Protein AF-A0A928B851-F1 (afdb_monomer_lite)

Radius of gyration: 27.56 Å; chains: 1; bounding box: 54×45×72 Å

Sequence (215 aa):
MGKYNEERLREIAAMIRQVSADIEDITVSGQYPVVTLLRGYELLECLGDDTLEYELDQAGEGSSAAGEFFEAVERFRECYLANGEKLYAVIDMEQVQMKAAAYMGPWGKKYKEAKEAFEKAEELHLMAKVAHKAQEEGGFFEKWKTLRQVRKMAGFPLERRHTGNFVARTFDLMEEARMKMREAELKMYGHNVAYKCTPDTYMKIFELLSEKYTG

pLDDT: mean 83.73, std 9.4, range [47.75, 96.38]

Foldseek 3Di:
DLVVLLVVLQVLLVLLQVLLVVLVVCLVVLDDQLVSLLSLLVSLVVLPDPCNVVSLVSNDPPHPSNVSNVVSLVSLLVSCVVRVVSLLVSDDLVVSLVNLVVVLVVLVVQLVVLVVQLVLLVVLLVLLVVLVCCLVPNDPVSNVVSLVVSCVSVVDRDDSVCSVVSNVVSVVSNVVSVVSNVVSVCVSVVSNSSVSNDSCSSVSSSVSSVPPPDD

Secondary structure (DSSP, 8-state):
-HHHHHHHHHHHHHHHHHHHHHHHHHHHH----HHHHHHHHHHHHHHT-THHHHHHHHH-TT-HHHHHHHHHHHHHHHHHHHHHHHHHHH--HHHHHHHHHHHHHHHHHHHHHHHHHHHHHHHHHHHHHHHHHHHHH--HHHHHHHHHHHHHHH-S---TT-HHHHHHHHHHHHHHHHHHHHHHHHHHHHT--TTT--TTHHHHHHHHHHHHS--

Structure (mmCIF, N/CA/C/O backbone):
data_AF-A0A928B851-F1
#
_entry.id   AF-A0A928B851-F1
#
loop_
_atom_site.group_PDB
_atom_site.id
_atom_site.type_symbol
_atom_site.label_atom_id
_atom_site.label_alt_id
_atom_site.label_comp_id
_atom_site.label_asym_id
_atom_site.label_entity_id
_atom_site.label_seq_id
_atom_site.pdbx_PDB_ins_code
_atom_site.Cartn_x
_atom_site.Cartn_y
_atom_site.Cartn_z
_atom_site.occupancy
_atom_site.B_iso_or_equiv
_atom_site.auth_seq_id
_atom_site.auth_comp_id
_atom_site.auth_asym_id
_atom_site.auth_atom_id
_atom_site.pdbx_PDB_model_num
ATOM 1 N N . MET A 1 1 ? -8.049 29.189 5.130 1.00 47.75 1 MET A N 1
ATOM 2 C CA . MET A 1 1 ? -7.363 28.136 5.903 1.00 47.75 1 MET A CA 1
ATOM 3 C C . MET A 1 1 ? -8.348 27.328 6.744 1.00 47.75 1 MET A C 1
ATOM 5 O O . MET A 1 1 ? -8.407 26.140 6.502 1.00 47.75 1 MET A O 1
ATOM 9 N N . GLY A 1 2 ? -9.231 27.927 7.559 1.00 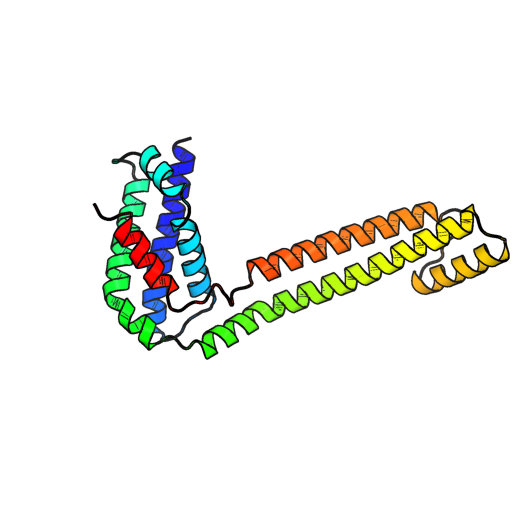56.97 2 GLY A N 1
ATOM 10 C CA . GLY A 1 2 ? -10.180 27.163 8.404 1.00 56.97 2 GLY A CA 1
ATOM 11 C C . GLY A 1 2 ? -11.074 26.102 7.725 1.00 56.97 2 GLY A C 1
ATOM 12 O O . GLY A 1 2 ? -11.284 25.046 8.300 1.00 56.97 2 GLY A O 1
ATOM 13 N N . LYS A 1 3 ? -11.546 26.303 6.481 1.00 60.66 3 LYS A N 1
ATOM 14 C CA . LYS A 1 3 ? -12.391 25.300 5.787 1.00 60.66 3 LYS A CA 1
ATOM 15 C C . LYS A 1 3 ? -11.672 23.988 5.440 1.00 60.66 3 LYS A C 1
ATOM 17 O O . LYS A 1 3 ? -12.322 22.954 5.424 1.00 60.66 3 LYS A O 1
ATOM 22 N N . TYR A 1 4 ? -10.370 24.043 5.151 1.00 60.66 4 TYR A N 1
ATOM 23 C CA . TYR A 1 4 ? -9.580 22.851 4.813 1.00 60.66 4 TYR A CA 1
ATOM 24 C C . TYR A 1 4 ? -9.383 21.965 6.050 1.00 60.66 4 TYR A C 1
ATOM 26 O O . TYR A 1 4 ? -9.535 20.751 5.979 1.00 60.66 4 TYR A O 1
ATOM 34 N N . ASN A 1 5 ? -9.157 22.596 7.203 1.00 73.75 5 ASN A N 1
ATOM 35 C CA . ASN A 1 5 ? -8.995 21.902 8.477 1.00 73.75 5 ASN A CA 1
ATOM 36 C C . ASN A 1 5 ? -10.316 21.249 8.919 1.00 73.75 5 ASN A C 1
ATOM 38 O O . ASN A 1 5 ? -10.320 20.109 9.360 1.00 73.75 5 ASN A O 1
ATOM 42 N N . GLU A 1 6 ? -11.459 21.919 8.728 1.00 82.06 6 GLU A N 1
ATOM 43 C CA . GLU A 1 6 ? -12.763 21.309 9.025 1.00 82.06 6 GLU A CA 1
ATOM 44 C C . GLU A 1 6 ? -13.111 20.117 8.122 1.00 82.06 6 GLU A C 1
ATOM 46 O O . GLU A 1 6 ? -13.803 19.200 8.556 1.00 82.06 6 GLU A O 1
ATOM 51 N N . GLU A 1 7 ? -12.696 20.136 6.855 1.00 86.69 7 GLU A N 1
ATOM 52 C CA . GLU A 1 7 ? -12.918 19.018 5.932 1.00 86.69 7 GLU A CA 1
ATOM 53 C C . GLU A 1 7 ? -12.081 17.805 6.345 1.00 86.69 7 GLU A C 1
ATOM 55 O O . GLU A 1 7 ? -12.637 16.724 6.529 1.00 86.69 7 GLU A O 1
ATOM 60 N N . ARG A 1 8 ? -10.791 18.011 6.637 1.00 86.38 8 ARG A N 1
ATOM 61 C CA . ARG A 1 8 ? -9.905 16.956 7.143 1.00 86.38 8 ARG A CA 1
ATOM 62 C C . ARG A 1 8 ? -10.390 16.365 8.472 1.00 86.38 8 ARG A C 1
ATOM 64 O O . ARG A 1 8 ? -10.398 15.148 8.632 1.00 86.38 8 ARG A O 1
ATOM 71 N N . LEU A 1 9 ? -10.882 17.190 9.401 1.00 87.69 9 LEU A N 1
ATOM 72 C CA . LEU A 1 9 ? -11.474 16.702 10.655 1.00 87.69 9 LEU A CA 1
ATOM 73 C C . LEU A 1 9 ? -12.707 15.821 10.416 1.00 87.69 9 LEU A C 1
ATOM 75 O O . LEU A 1 9 ? -12.859 14.791 11.073 1.00 87.69 9 LEU A O 1
ATOM 79 N N . ARG A 1 10 ? -13.566 16.177 9.452 1.00 91.25 10 ARG A N 1
ATOM 80 C CA . ARG A 1 10 ? -14.718 15.342 9.071 1.00 91.25 10 ARG A CA 1
ATOM 81 C C . ARG A 1 10 ? -14.289 14.035 8.410 1.00 91.25 10 ARG A C 1
ATOM 83 O O . ARG A 1 10 ? -14.904 13.003 8.672 1.00 91.25 10 ARG A O 1
ATOM 90 N N . GLU A 1 11 ? -13.245 14.055 7.585 1.00 91.56 11 GLU A N 1
ATOM 91 C CA . GLU A 1 11 ? -12.675 12.844 6.983 1.00 91.56 11 GLU A CA 1
ATOM 92 C C . GLU A 1 11 ? -12.146 11.887 8.055 1.00 91.56 11 GLU A C 1
ATOM 94 O O . GLU A 1 11 ? -12.499 10.706 8.059 1.00 91.56 11 GLU A O 1
ATOM 99 N N . ILE A 1 12 ? -11.377 12.403 9.017 1.00 91.88 12 ILE A N 1
ATOM 100 C CA . ILE A 1 12 ? -10.853 11.605 10.129 1.00 91.88 12 ILE A CA 1
ATOM 101 C C . ILE A 1 12 ? -12.001 11.094 11.005 1.00 91.88 12 ILE A C 1
ATOM 103 O O . ILE A 1 12 ? -12.031 9.912 11.342 1.00 91.88 12 ILE A O 1
ATOM 107 N N . ALA A 1 13 ? -12.999 11.925 11.315 1.00 93.31 13 ALA A N 1
ATOM 108 C CA . ALA A 1 13 ? -14.186 11.493 12.051 1.00 93.31 13 ALA A CA 1
ATOM 109 C C . ALA A 1 13 ? -14.927 10.352 11.330 1.00 93.31 13 ALA A C 1
ATOM 111 O O . ALA A 1 13 ? -15.338 9.374 11.957 1.00 93.31 13 ALA A O 1
ATOM 112 N N . ALA A 1 14 ? -15.073 10.438 10.005 1.00 95.44 14 ALA A N 1
ATOM 113 C CA . ALA A 1 14 ? -15.674 9.380 9.200 1.00 95.44 14 ALA A CA 1
ATOM 114 C C . ALA A 1 14 ? -14.838 8.090 9.227 1.00 95.44 14 ALA A C 1
ATOM 116 O O . ALA A 1 14 ? -15.404 7.003 9.363 1.00 95.44 14 ALA A O 1
ATOM 117 N N . MET A 1 15 ? -13.506 8.201 9.162 1.00 94.88 15 MET A N 1
ATOM 118 C CA . MET A 1 15 ? -12.601 7.061 9.326 1.00 94.88 15 MET A CA 1
ATOM 119 C C . MET A 1 15 ? -12.763 6.407 10.698 1.00 94.88 15 MET A C 1
ATOM 121 O O . MET A 1 15 ? -12.939 5.193 10.759 1.00 94.88 15 MET A O 1
ATOM 125 N N . ILE A 1 16 ? -12.784 7.187 11.783 1.00 95.31 16 ILE A N 1
ATOM 126 C CA . ILE A 1 16 ? -12.985 6.674 13.145 1.00 95.31 16 ILE A CA 1
ATOM 127 C C . ILE A 1 16 ? -14.295 5.883 13.227 1.00 95.31 16 ILE A C 1
ATOM 129 O O . ILE A 1 16 ? -14.282 4.730 13.656 1.00 95.31 16 ILE A O 1
ATOM 133 N N . ARG A 1 17 ? -15.411 6.446 12.737 1.00 96.38 17 ARG A N 1
ATOM 134 C CA . ARG A 1 17 ? -16.717 5.757 12.724 1.00 96.38 17 ARG A CA 1
ATOM 135 C C . ARG A 1 17 ? -16.677 4.454 11.927 1.00 96.38 17 ARG A C 1
ATOM 137 O O . ARG A 1 17 ? -17.250 3.456 12.362 1.00 96.38 17 ARG A O 1
ATOM 144 N N . GLN A 1 18 ? -16.018 4.456 10.769 1.00 96.25 18 GLN A N 1
ATOM 145 C CA . GLN A 1 18 ? -15.889 3.257 9.945 1.00 96.25 18 GLN A CA 1
ATOM 146 C C . GLN A 1 18 ? -15.064 2.179 10.653 1.00 96.25 18 GLN A C 1
ATOM 148 O O . GLN A 1 18 ? -15.441 1.013 10.622 1.00 96.25 18 GLN A O 1
ATOM 153 N N . VAL A 1 19 ? -13.973 2.556 11.320 1.00 94.75 19 VAL A N 1
ATOM 154 C CA . VAL A 1 19 ? -13.147 1.618 12.087 1.00 94.75 19 VAL A CA 1
ATOM 155 C C . VAL A 1 19 ? -13.909 1.083 13.308 1.00 94.75 19 VAL A C 1
ATOM 157 O O . VAL A 1 19 ? -13.779 -0.095 13.631 1.00 94.75 19 VAL A O 1
ATOM 160 N N . SER A 1 20 ? -14.766 1.885 13.952 1.00 95.00 20 SER A N 1
ATOM 161 C CA . SER A 1 20 ? -15.675 1.380 14.996 1.00 95.00 20 SER A CA 1
ATOM 162 C C . SER A 1 20 ? -16.626 0.309 14.455 1.00 95.00 20 SER A C 1
ATOM 164 O O . SER A 1 20 ? -16.750 -0.752 15.056 1.00 95.00 20 SER A O 1
ATOM 166 N N . ALA A 1 21 ? -17.255 0.550 13.301 1.00 95.38 21 ALA A N 1
ATOM 167 C CA . ALA A 1 21 ? -18.123 -0.444 12.667 1.00 95.38 21 ALA A CA 1
ATOM 168 C C . ALA A 1 21 ? -17.351 -1.726 12.301 1.00 95.38 21 ALA A C 1
ATOM 170 O O . ALA A 1 21 ? -17.841 -2.833 12.512 1.00 95.38 21 ALA A O 1
ATOM 171 N N . ASP A 1 22 ? -16.108 -1.587 11.833 1.00 93.88 22 ASP A N 1
ATOM 172 C CA . ASP A 1 22 ? -15.243 -2.726 11.530 1.00 93.88 22 ASP A CA 1
ATOM 173 C C . ASP A 1 22 ? -14.961 -3.583 12.781 1.00 93.88 22 ASP A C 1
ATOM 175 O O . ASP A 1 22 ? -14.936 -4.810 12.685 1.00 93.88 22 ASP A O 1
ATOM 179 N N . ILE A 1 23 ? -14.780 -2.971 13.959 1.00 92.75 23 ILE A N 1
ATOM 180 C CA . ILE A 1 23 ? -14.608 -3.696 15.231 1.00 92.75 23 ILE A CA 1
ATOM 181 C C . ILE A 1 23 ? -15.845 -4.543 15.552 1.00 92.75 23 ILE A C 1
ATOM 183 O O . ILE A 1 23 ? -15.713 -5.711 15.934 1.00 92.75 23 ILE A O 1
ATOM 187 N N . GLU A 1 24 ? -17.040 -3.977 15.395 1.00 93.19 24 GLU A N 1
ATOM 188 C CA . GLU A 1 24 ? -18.301 -4.687 15.626 1.00 93.19 24 GLU A CA 1
ATOM 189 C C . GLU A 1 24 ? -18.446 -5.863 14.649 1.00 93.19 24 GLU A C 1
ATOM 191 O O . GLU A 1 24 ? -18.682 -6.999 15.072 1.00 93.19 24 GLU A O 1
ATOM 196 N N . ASP A 1 25 ? -18.201 -5.624 13.359 1.00 92.88 25 ASP A N 1
ATOM 197 C CA . ASP A 1 25 ? -18.280 -6.638 12.305 1.00 92.88 25 ASP A CA 1
ATOM 198 C C . ASP A 1 25 ? -17.283 -7.785 12.519 1.00 92.88 25 ASP A C 1
ATOM 200 O O . ASP A 1 25 ? -17.636 -8.959 12.364 1.00 92.88 25 ASP A O 1
ATOM 204 N N . ILE A 1 26 ? -16.040 -7.480 12.905 1.00 91.00 26 ILE A N 1
ATOM 205 C CA . ILE A 1 26 ? -15.026 -8.492 13.242 1.00 91.00 26 ILE A CA 1
ATOM 206 C C . ILE A 1 26 ? -15.495 -9.320 14.437 1.00 91.00 26 ILE A C 1
ATOM 208 O O . ILE A 1 26 ? -15.409 -10.548 14.415 1.00 91.00 26 ILE A O 1
ATOM 212 N N . THR A 1 27 ? -16.031 -8.662 15.464 1.00 89.62 27 THR A N 1
ATOM 213 C CA . THR A 1 27 ? -16.477 -9.325 16.692 1.00 89.62 27 THR A CA 1
ATOM 214 C C . THR A 1 27 ? -17.656 -10.266 16.441 1.00 89.62 27 THR A C 1
ATOM 216 O O . THR A 1 27 ? -17.716 -11.347 17.024 1.00 89.62 27 THR A O 1
ATOM 219 N N . VAL A 1 28 ? -18.581 -9.886 15.556 1.00 90.69 28 VAL A N 1
ATOM 220 C CA . VAL A 1 28 ? -19.734 -10.718 15.179 1.00 90.69 28 VAL A CA 1
ATOM 221 C C . VAL A 1 28 ? -19.328 -11.847 14.232 1.00 90.69 28 VAL A C 1
ATOM 223 O O . VAL A 1 28 ? -19.766 -12.984 14.398 1.00 90.69 28 VAL A O 1
ATOM 226 N N . SER A 1 29 ? -18.509 -11.547 13.223 1.00 90.19 29 SER A N 1
ATOM 227 C CA . SER A 1 29 ? -18.126 -12.522 12.196 1.00 90.19 29 SER A CA 1
ATOM 228 C C . SER A 1 29 ? -17.045 -13.502 12.655 1.00 90.19 29 SER A C 1
ATOM 230 O O . SER A 1 29 ? -16.910 -14.575 12.063 1.00 90.19 29 SER A O 1
ATOM 232 N N . GLY A 1 30 ? -16.255 -13.134 13.668 1.00 86.56 30 GLY A N 1
ATOM 233 C CA . GLY A 1 30 ? -15.054 -13.859 14.082 1.00 86.56 30 GLY A CA 1
ATOM 234 C C . GLY A 1 30 ? -13.970 -13.888 13.001 1.00 86.56 30 GLY A C 1
ATOM 235 O O . GLY A 1 30 ? -13.093 -14.747 13.029 1.00 86.56 30 GLY A O 1
ATOM 236 N N . GLN A 1 31 ? -14.051 -13.007 12.001 1.00 85.50 31 GLN A N 1
ATOM 237 C CA . GLN A 1 31 ? -13.105 -12.949 10.895 1.00 85.50 31 GLN A CA 1
ATOM 238 C C . GLN A 1 31 ? -12.414 -11.597 10.861 1.00 85.50 31 GLN A C 1
ATOM 240 O O . GLN A 1 31 ? -13.036 -10.563 11.069 1.00 85.50 31 GLN A O 1
ATOM 245 N N . TYR A 1 32 ? -11.135 -11.618 10.492 1.00 85.44 32 TYR A N 1
ATOM 246 C CA . TYR A 1 32 ? -10.342 -10.424 10.222 1.00 85.44 32 TYR A CA 1
ATOM 247 C C . TYR A 1 32 ? -10.155 -10.236 8.712 1.00 85.44 32 TYR A C 1
ATOM 249 O O . TYR A 1 32 ? -9.298 -10.888 8.100 1.00 85.44 32 TYR A O 1
ATOM 257 N N . PRO A 1 33 ? -10.963 -9.388 8.054 1.00 85.56 33 PRO A N 1
ATOM 258 C CA . PRO A 1 33 ? -10.659 -8.945 6.705 1.00 85.56 33 PRO A CA 1
ATOM 259 C C . PRO A 1 33 ? -9.370 -8.116 6.684 1.00 85.56 33 PRO A C 1
ATOM 261 O O . PRO A 1 33 ? -9.141 -7.259 7.527 1.00 85.56 33 PRO A O 1
ATOM 264 N N . VAL A 1 34 ? -8.539 -8.302 5.659 1.00 83.75 34 VAL A N 1
ATOM 265 C CA . VAL A 1 34 ? -7.318 -7.488 5.482 1.00 83.75 34 VAL A CA 1
ATOM 266 C C . VAL A 1 34 ? -7.658 -6.005 5.303 1.00 83.75 34 VAL A C 1
ATOM 268 O O . VAL A 1 34 ? -6.918 -5.140 5.754 1.00 83.75 34 VAL A O 1
ATOM 271 N N . VAL A 1 35 ? -8.797 -5.704 4.672 1.00 85.12 35 VAL A N 1
ATOM 272 C CA . VAL A 1 35 ? -9.244 -4.327 4.416 1.00 85.12 35 VAL A CA 1
ATOM 273 C C . VAL A 1 35 ? -9.568 -3.574 5.710 1.00 85.12 35 VAL A C 1
ATOM 275 O O . VAL A 1 35 ? -9.280 -2.386 5.792 1.00 85.12 35 VAL A O 1
ATOM 278 N N . THR A 1 36 ? -10.119 -4.238 6.729 1.00 87.88 36 THR A N 1
ATOM 279 C CA . THR A 1 36 ? -10.429 -3.577 8.008 1.00 87.88 36 THR A CA 1
ATOM 280 C C . THR A 1 36 ? -9.152 -3.268 8.787 1.00 87.88 36 THR A C 1
ATOM 282 O O . THR A 1 36 ? -8.982 -2.157 9.277 1.00 87.88 36 THR A O 1
ATOM 285 N N . LEU A 1 37 ? -8.193 -4.202 8.795 1.00 85.06 37 LEU A N 1
ATOM 286 C CA . LEU A 1 37 ? -6.861 -3.994 9.374 1.00 85.06 37 LEU A CA 1
ATOM 287 C C . LEU A 1 37 ? -6.099 -2.853 8.691 1.00 85.06 37 LEU A C 1
ATOM 289 O O . LEU A 1 37 ? -5.468 -2.044 9.365 1.00 85.06 37 LEU A O 1
ATOM 293 N N . LEU A 1 38 ? -6.195 -2.756 7.362 1.00 84.94 38 LEU A N 1
ATOM 294 C CA . LEU A 1 38 ? -5.635 -1.635 6.612 1.00 84.94 38 LEU A CA 1
ATOM 295 C C . LEU A 1 38 ? -6.233 -0.297 7.039 1.00 84.94 38 LEU A C 1
ATOM 297 O O . LEU A 1 38 ? -5.475 0.622 7.321 1.00 84.94 38 LEU A O 1
ATOM 301 N N . ARG A 1 39 ? -7.566 -0.201 7.119 1.00 89.44 39 ARG A N 1
ATOM 302 C CA . ARG A 1 39 ? -8.247 1.028 7.550 1.00 89.44 39 ARG A CA 1
ATOM 303 C C . ARG A 1 39 ? -7.896 1.409 8.984 1.00 89.44 39 ARG A C 1
ATOM 305 O O . ARG A 1 39 ? -7.691 2.584 9.263 1.00 89.44 39 ARG A O 1
ATOM 312 N N . GLY A 1 40 ? -7.789 0.427 9.881 1.00 90.19 40 GLY A N 1
ATOM 313 C CA . GLY A 1 40 ? -7.302 0.653 11.242 1.00 90.19 40 GLY A CA 1
ATOM 314 C C . GLY A 1 40 ? -5.892 1.243 11.242 1.00 90.19 40 GLY A C 1
ATOM 315 O O . GLY A 1 40 ? -5.638 2.242 11.904 1.00 90.19 40 GLY A O 1
ATOM 316 N N . TYR A 1 41 ? -4.985 0.679 10.448 1.00 88.69 41 TYR A N 1
ATOM 317 C CA . TYR A 1 41 ? -3.622 1.190 10.339 1.00 88.69 41 TYR A CA 1
ATOM 318 C C . TYR A 1 41 ? -3.556 2.588 9.693 1.00 88.69 41 TYR A C 1
ATOM 320 O O . TYR A 1 41 ? -2.817 3.440 10.171 1.00 88.69 41 TYR A O 1
ATOM 328 N N . GLU A 1 42 ? -4.351 2.859 8.653 1.00 88.62 42 GLU A N 1
ATOM 329 C CA . GLU A 1 42 ? -4.470 4.196 8.047 1.00 88.62 42 GLU A CA 1
ATOM 330 C C . GLU A 1 42 ? -4.956 5.229 9.070 1.00 88.62 42 GLU A C 1
ATOM 332 O O . GLU A 1 42 ? -4.392 6.316 9.172 1.00 88.62 42 GLU A O 1
ATOM 337 N N . LEU A 1 43 ? -5.953 4.871 9.887 1.00 91.19 43 LEU A N 1
ATOM 338 C CA . LEU A 1 43 ? -6.396 5.716 10.992 1.00 91.19 43 LEU A CA 1
ATOM 339 C C . LEU A 1 43 ? -5.284 5.930 12.025 1.00 91.19 43 LEU A C 1
ATOM 341 O O . LEU A 1 43 ? -5.089 7.057 12.468 1.00 91.19 43 LEU A O 1
ATOM 345 N N . LEU A 1 44 ? -4.537 4.884 12.384 1.00 90.38 44 LEU A N 1
ATOM 346 C CA . LEU A 1 44 ? -3.411 4.992 13.311 1.00 90.38 44 LEU A CA 1
ATOM 347 C C . LEU A 1 44 ? -2.336 5.963 12.795 1.00 90.38 44 LEU A C 1
ATOM 349 O O . LEU A 1 44 ? -1.839 6.778 13.568 1.00 90.38 44 LEU A O 1
ATOM 353 N N . GLU A 1 45 ? -2.006 5.917 11.501 1.00 88.19 45 GLU A N 1
ATOM 354 C CA . GLU A 1 45 ? -1.081 6.875 10.883 1.00 88.19 45 GLU A CA 1
ATOM 355 C C . GLU A 1 45 ? -1.640 8.303 10.903 1.00 88.19 45 GLU A C 1
ATOM 357 O O . GLU A 1 45 ? -0.907 9.231 11.234 1.00 88.19 45 GLU A O 1
ATOM 362 N N . CYS A 1 46 ? -2.934 8.490 10.619 1.00 88.25 46 CYS A N 1
ATOM 363 C CA . CYS A 1 46 ? -3.569 9.807 10.693 1.00 88.25 46 CYS A CA 1
ATOM 364 C C . CYS A 1 46 ? -3.596 10.385 12.115 1.00 88.25 46 CYS A C 1
ATOM 366 O O . CYS A 1 46 ? -3.421 11.587 12.279 1.00 88.25 46 CYS A O 1
ATOM 368 N N . LEU A 1 47 ? -3.814 9.555 13.138 1.00 87.44 47 LEU A N 1
ATOM 369 C CA . LEU A 1 47 ? -3.822 9.984 14.543 1.00 87.44 47 LEU A CA 1
ATOM 370 C C . LEU A 1 47 ? -2.413 10.222 15.102 1.00 87.44 47 LEU A C 1
ATOM 372 O O . LEU A 1 47 ? -2.244 10.987 16.051 1.00 87.44 47 LEU A O 1
ATOM 376 N N . GLY A 1 48 ? -1.406 9.561 14.529 1.00 83.50 48 GLY A N 1
ATOM 377 C CA . GLY A 1 48 ? 0.005 9.794 14.832 1.00 83.50 48 GLY A CA 1
ATOM 378 C C . GLY A 1 48 ? 0.597 11.028 14.143 1.00 83.50 48 GLY A C 1
ATOM 379 O O . GLY A 1 48 ? 1.763 11.333 14.378 1.00 83.50 48 GLY A O 1
ATOM 380 N N . ASP A 1 49 ? -0.165 11.720 13.292 1.00 81.44 49 ASP A N 1
ATOM 381 C CA . ASP A 1 49 ? 0.264 12.953 12.635 1.00 81.44 49 ASP A CA 1
ATOM 382 C C . ASP A 1 49 ? 0.170 14.143 13.604 1.00 81.44 49 ASP A C 1
ATOM 384 O O . ASP A 1 49 ? -0.918 14.552 14.018 1.00 81.44 49 ASP A O 1
ATOM 388 N N . ASP A 1 50 ? 1.322 14.739 13.922 1.00 73.94 50 ASP A N 1
ATOM 389 C CA . ASP A 1 50 ? 1.450 15.895 14.820 1.00 73.94 50 ASP A CA 1
ATOM 390 C C . ASP A 1 50 ? 0.660 17.134 14.347 1.00 73.94 50 ASP A C 1
ATOM 392 O O . ASP A 1 50 ? 0.451 18.077 15.110 1.00 73.94 50 ASP A O 1
ATOM 396 N N . THR A 1 51 ? 0.202 17.166 13.091 1.00 78.75 51 THR A N 1
ATOM 397 C CA . THR A 1 51 ? -0.597 18.281 12.561 1.00 78.75 51 THR A CA 1
ATOM 398 C C . THR A 1 51 ? -2.065 18.255 12.989 1.00 78.75 51 THR A C 1
ATOM 400 O O . THR A 1 51 ? -2.721 19.294 12.914 1.00 78.75 51 THR A O 1
ATOM 403 N N . LEU A 1 52 ? -2.584 17.125 13.483 1.00 80.94 52 LEU A N 1
ATOM 404 C CA . LEU A 1 52 ? -3.997 16.994 13.858 1.00 80.94 52 LEU A CA 1
ATOM 405 C C . LEU A 1 52 ? -4.380 17.876 15.060 1.00 80.94 52 LEU A C 1
ATOM 407 O O . LEU A 1 52 ? -5.453 18.476 15.073 1.00 80.94 52 LEU A O 1
ATOM 411 N N . GLU A 1 53 ? -3.492 18.004 16.048 1.00 79.38 53 GLU A N 1
ATOM 412 C CA . GLU A 1 53 ? -3.702 18.886 17.210 1.00 79.38 53 GLU A CA 1
ATOM 413 C C . GLU A 1 53 ? -3.843 20.349 16.769 1.00 79.38 53 GLU A C 1
ATOM 415 O O . GLU A 1 53 ? -4.782 21.043 17.155 1.00 79.38 53 GLU A O 1
ATOM 420 N N . TYR A 1 54 ? -2.978 20.786 15.852 1.00 79.06 54 TYR A N 1
ATOM 421 C CA . TYR A 1 54 ? -3.052 22.125 15.271 1.00 79.06 54 TYR A CA 1
ATOM 422 C C . TYR A 1 54 ? -4.359 22.364 14.498 1.00 79.06 54 TYR A C 1
ATOM 424 O O . TYR A 1 54 ? -4.899 23.472 14.498 1.00 79.06 54 TYR A O 1
ATOM 432 N N . GLU A 1 55 ? -4.880 21.343 13.818 1.00 80.75 55 GLU A N 1
ATOM 433 C CA . GLU A 1 55 ? -6.133 21.442 13.066 1.00 80.75 55 GLU A CA 1
ATOM 434 C C . GLU A 1 55 ? -7.357 21.569 13.969 1.00 80.75 55 GLU A C 1
ATOM 436 O O . GLU A 1 55 ? -8.250 22.364 13.656 1.00 80.75 55 GLU A O 1
ATOM 441 N N . LEU A 1 56 ? -7.370 20.849 15.093 1.00 78.62 56 LEU A N 1
ATOM 442 C CA . LEU A 1 56 ? -8.392 20.974 16.132 1.00 78.62 56 LEU A CA 1
ATOM 443 C C . LEU A 1 56 ? -8.382 22.379 16.753 1.00 78.62 56 LEU A C 1
ATOM 445 O O . LEU A 1 56 ? -9.430 23.029 16.797 1.00 78.62 56 LEU A O 1
ATOM 449 N N . ASP A 1 57 ? -7.204 22.895 17.116 1.00 79.19 57 ASP A N 1
ATOM 450 C CA . ASP A 1 57 ? -7.043 24.250 17.665 1.00 79.19 57 ASP A CA 1
ATOM 451 C C . ASP A 1 57 ? -7.545 25.333 16.696 1.00 79.19 57 ASP A C 1
ATOM 453 O O . ASP A 1 57 ? -8.191 26.308 17.089 1.00 79.19 57 ASP A O 1
ATOM 457 N N . GLN A 1 58 ? -7.273 25.165 15.398 1.00 78.31 58 GLN A N 1
ATOM 458 C CA . GLN A 1 58 ? -7.693 26.104 14.353 1.00 78.31 58 GLN A CA 1
ATOM 459 C C . GLN A 1 58 ? -9.197 26.067 14.059 1.00 78.31 58 GLN A C 1
ATOM 461 O O . GLN A 1 58 ? -9.747 27.082 13.620 1.00 78.31 58 GLN A O 1
ATOM 466 N N . ALA A 1 59 ? -9.854 24.917 14.234 1.00 72.38 59 ALA A N 1
ATOM 467 C CA . ALA A 1 59 ? -11.297 24.790 14.035 1.00 72.38 59 ALA A CA 1
ATOM 468 C C . ALA A 1 59 ? -12.086 25.514 15.143 1.00 72.38 59 ALA A C 1
ATOM 470 O O . ALA A 1 59 ? -13.163 26.053 14.880 1.00 72.38 59 ALA A O 1
ATOM 471 N N . GLY A 1 60 ? -11.516 25.592 16.350 1.00 65.81 60 GLY A N 1
ATOM 472 C CA . GLY A 1 60 ? -12.095 26.252 17.517 1.00 65.81 60 GLY A CA 1
ATOM 473 C C . GLY A 1 60 ? -13.148 25.398 18.233 1.00 65.81 60 GLY A C 1
ATOM 474 O O . GLY A 1 60 ? -13.891 24.641 17.607 1.00 65.81 60 GLY A O 1
ATOM 475 N N . GLU A 1 61 ? -13.259 25.577 19.554 1.00 61.56 61 GLU A N 1
ATOM 476 C CA . GLU A 1 61 ? -14.075 24.773 20.495 1.00 61.56 61 GLU A CA 1
ATOM 477 C C . GLU A 1 61 ? -15.601 24.750 20.224 1.00 61.56 61 GLU A C 1
ATOM 479 O O . GLU A 1 61 ? -16.358 24.115 20.952 1.00 61.56 61 GLU A O 1
ATOM 484 N N . GLY A 1 62 ? -16.085 25.415 19.172 1.00 62.94 62 GLY A N 1
ATOM 485 C CA . GLY A 1 62 ? -17.497 25.439 18.771 1.00 62.94 62 GLY A CA 1
ATOM 486 C C . GLY A 1 62 ? -17.763 25.016 17.325 1.00 62.94 62 GLY A C 1
ATOM 487 O O . GLY A 1 62 ? -18.892 25.170 16.855 1.00 62.94 62 GLY A O 1
ATOM 488 N N . SER A 1 63 ? -16.755 24.533 16.586 1.00 81.12 63 SER A N 1
ATOM 489 C CA . SER A 1 63 ? -16.972 24.061 15.215 1.00 81.12 63 SER A CA 1
ATOM 490 C C . SER A 1 63 ? -17.726 22.732 15.199 1.00 81.12 63 SER A C 1
ATOM 492 O O . SER A 1 63 ? -17.408 21.795 15.933 1.00 81.12 63 SER A O 1
ATOM 494 N N . SER A 1 64 ? -18.687 22.621 14.277 1.00 84.81 64 SER A N 1
ATOM 495 C CA . SER A 1 64 ? -19.376 21.363 13.966 1.00 84.81 64 SER A CA 1
ATOM 496 C C . SER A 1 64 ? -18.392 20.238 13.636 1.00 84.81 64 SER A C 1
ATOM 498 O O . SER A 1 64 ? -18.659 19.094 13.978 1.00 84.81 64 SER A O 1
ATOM 500 N N . ALA A 1 65 ? -17.262 20.543 12.987 1.00 85.25 65 ALA A N 1
ATOM 501 C CA . ALA A 1 65 ? -16.283 19.531 12.592 1.00 85.25 65 ALA A CA 1
ATOM 502 C C . ALA A 1 65 ? -15.524 18.952 13.798 1.00 85.25 65 ALA A C 1
ATOM 504 O O . ALA A 1 65 ? -15.315 17.744 13.867 1.00 85.25 65 ALA A O 1
ATOM 505 N N . ALA A 1 66 ? -15.167 19.800 14.770 1.00 85.12 66 ALA A N 1
ATOM 506 C CA . ALA A 1 66 ? -14.562 19.355 16.023 1.00 85.12 66 ALA A CA 1
ATOM 507 C C . ALA A 1 66 ? -15.556 18.515 16.842 1.00 85.12 66 ALA A C 1
ATOM 509 O O . ALA A 1 66 ? -15.202 17.444 17.326 1.00 85.12 66 ALA A O 1
ATOM 510 N N . GLY A 1 67 ? -16.825 18.939 16.914 1.00 87.25 67 GLY A N 1
ATOM 511 C CA . GLY A 1 67 ? -17.886 18.158 17.559 1.00 87.25 67 GLY A CA 1
ATOM 512 C C . GLY A 1 67 ? -18.069 16.768 16.937 1.00 87.25 67 GLY A C 1
ATOM 513 O O . GLY A 1 67 ? -18.100 15.774 17.655 1.00 87.25 67 GLY A O 1
ATOM 514 N N . GLU A 1 68 ? -18.111 16.683 15.603 1.00 91.31 68 GLU A N 1
ATOM 515 C CA . GLU A 1 68 ? -18.196 15.410 14.873 1.00 91.31 68 GLU A CA 1
ATOM 516 C C . GLU A 1 68 ? -16.990 14.489 15.116 1.00 91.31 68 GLU A C 1
ATOM 518 O O . GLU A 1 68 ? -17.149 13.265 15.124 1.00 91.31 68 GLU A O 1
ATOM 523 N N . PHE A 1 69 ? -15.796 15.067 15.281 1.00 91.31 69 PHE A N 1
ATOM 524 C CA . PHE A 1 69 ? -14.582 14.335 15.628 1.00 91.31 69 PHE A CA 1
ATOM 525 C C . PHE A 1 69 ? -14.673 13.760 17.044 1.00 91.31 69 PHE A C 1
ATOM 527 O O . PHE A 1 69 ? -14.542 12.549 17.202 1.00 91.31 69 PHE A O 1
ATOM 534 N N . PHE A 1 70 ? -14.977 14.580 18.057 1.00 90.88 70 PHE A N 1
ATOM 535 C CA . PHE A 1 70 ? -15.091 14.110 19.443 1.00 90.88 70 PHE A CA 1
ATOM 536 C C . PHE A 1 70 ? -16.218 13.085 19.630 1.00 90.88 70 PHE A C 1
ATOM 538 O O . PHE A 1 70 ? -16.036 12.101 20.343 1.00 90.88 70 PHE A O 1
ATOM 545 N N . GLU A 1 71 ? -17.350 13.243 18.936 1.00 92.56 71 GLU A N 1
ATOM 546 C CA . GLU A 1 71 ? -18.418 12.234 18.926 1.00 92.56 71 GLU A CA 1
ATOM 547 C C . GLU A 1 71 ? -17.924 10.895 18.353 1.00 92.56 71 GLU A C 1
ATOM 549 O O . GLU A 1 71 ? -18.198 9.830 18.910 1.00 92.56 71 GLU A O 1
ATOM 554 N N . ALA A 1 72 ? -17.166 10.932 17.251 1.00 93.62 72 ALA A N 1
ATOM 555 C CA . ALA A 1 72 ? -16.584 9.728 16.669 1.00 93.62 72 ALA A CA 1
ATOM 556 C C . ALA A 1 72 ? -15.561 9.074 17.612 1.00 93.62 72 ALA A C 1
ATOM 558 O O . ALA A 1 72 ? -15.551 7.848 17.735 1.00 93.62 72 ALA A O 1
ATOM 559 N N . VAL A 1 73 ? -14.739 9.877 18.296 1.00 92.94 73 VAL A N 1
ATOM 560 C CA . VAL A 1 73 ? -13.763 9.413 19.293 1.00 92.94 73 VAL A CA 1
ATOM 561 C C . VAL A 1 73 ? -14.458 8.688 20.442 1.00 92.94 73 VAL A C 1
ATOM 563 O O . VAL A 1 73 ? -14.110 7.543 20.728 1.00 92.94 73 VAL A O 1
ATOM 566 N N . GLU A 1 74 ? -15.470 9.296 21.059 1.00 92.88 74 GLU A N 1
ATOM 567 C CA . GLU A 1 74 ? -16.197 8.665 22.166 1.00 92.88 74 GLU A CA 1
ATOM 568 C C . GLU A 1 74 ? -16.892 7.375 21.719 1.00 92.88 74 GLU A C 1
ATOM 570 O O . GLU A 1 74 ? -16.740 6.334 22.363 1.00 92.88 74 GLU A O 1
ATOM 575 N N . ARG A 1 75 ? -17.532 7.377 20.541 1.00 93.94 75 ARG A N 1
ATOM 576 C CA . ARG A 1 75 ? -18.123 6.162 19.965 1.00 93.94 75 ARG A CA 1
ATOM 577 C C . ARG A 1 75 ? -17.093 5.050 19.765 1.00 93.94 75 ARG A C 1
ATOM 579 O O . ARG A 1 75 ? -17.378 3.888 20.060 1.00 93.94 75 ARG A O 1
ATOM 586 N N . PHE A 1 76 ? -15.907 5.373 19.250 1.00 94.69 76 PHE A N 1
ATOM 587 C CA . PHE A 1 76 ? -14.846 4.384 19.081 1.00 94.69 76 PHE A CA 1
ATOM 588 C C . PHE A 1 76 ? -14.424 3.789 20.422 1.00 94.69 76 PHE A C 1
ATOM 590 O O . PHE A 1 76 ? -14.224 2.579 20.517 1.00 94.69 76 PHE A O 1
ATOM 597 N N . ARG A 1 77 ? -14.325 4.612 21.466 1.00 93.31 77 ARG A N 1
ATOM 598 C CA . ARG A 1 77 ? -13.900 4.183 22.803 1.00 93.31 77 ARG A CA 1
ATOM 599 C C . ARG A 1 77 ? -14.926 3.269 23.446 1.00 93.31 77 ARG A C 1
ATOM 601 O O . ARG A 1 77 ? -14.551 2.198 23.916 1.00 93.31 77 ARG A O 1
ATOM 608 N N . GLU A 1 78 ? -16.204 3.625 23.392 1.00 94.38 78 GLU A N 1
ATOM 609 C CA . GLU A 1 78 ? -17.294 2.752 23.838 1.00 94.38 78 GLU A CA 1
ATOM 610 C C . GLU A 1 78 ? -17.278 1.412 23.090 1.00 94.38 78 GLU A C 1
ATOM 612 O O . GLU A 1 78 ? -17.321 0.342 23.704 1.00 94.38 78 GLU A O 1
ATOM 617 N N . CYS A 1 79 ? -17.135 1.460 21.763 1.00 94.25 79 CYS A N 1
ATOM 618 C CA . CYS A 1 79 ? -17.061 0.276 20.915 1.00 94.25 79 CYS A CA 1
ATOM 619 C C . CYS A 1 79 ? -15.859 -0.616 21.264 1.00 94.25 79 CYS A C 1
ATOM 621 O O . CYS A 1 79 ? -16.003 -1.837 21.383 1.00 94.25 79 CYS A O 1
ATOM 623 N N . TYR A 1 80 ? -14.674 -0.027 21.444 1.00 93.75 80 TYR A N 1
ATOM 624 C CA . TYR A 1 80 ? -13.462 -0.755 21.802 1.00 93.75 80 TYR A CA 1
ATOM 625 C C . TYR A 1 80 ? -13.549 -1.333 23.216 1.00 93.75 80 TYR A C 1
ATOM 627 O O . TYR A 1 80 ? -13.204 -2.491 23.410 1.00 93.75 80 TYR A O 1
ATOM 635 N N . LEU A 1 81 ? -14.071 -0.602 24.201 1.00 93.81 81 LEU A N 1
ATOM 636 C CA . LEU A 1 81 ? -14.255 -1.132 25.558 1.00 93.81 81 LEU A CA 1
ATOM 637 C C . LEU A 1 81 ? -15.245 -2.307 25.592 1.00 93.81 81 LEU A C 1
ATOM 639 O O . LEU A 1 81 ? -15.046 -3.258 26.345 1.00 93.81 81 LEU A O 1
ATOM 643 N N . ALA A 1 82 ? -16.283 -2.286 24.752 1.00 94.00 82 ALA A N 1
ATOM 644 C CA . ALA A 1 82 ? -17.270 -3.364 24.672 1.00 94.00 82 ALA A CA 1
ATOM 645 C C . ALA A 1 82 ? -16.768 -4.626 23.937 1.00 94.00 82 ALA A C 1
ATOM 647 O O . ALA A 1 82 ? -17.267 -5.733 24.183 1.00 94.00 82 ALA A O 1
ATOM 648 N N . ASN A 1 83 ? -15.816 -4.470 23.010 1.00 92.81 83 ASN A N 1
ATOM 649 C CA . ASN A 1 83 ? -15.428 -5.526 22.067 1.00 92.81 83 ASN A CA 1
ATOM 650 C C . ASN A 1 83 ? -13.930 -5.871 22.065 1.00 92.81 83 ASN A C 1
ATOM 652 O O . ASN A 1 83 ? -13.551 -6.899 21.511 1.00 92.81 83 ASN A O 1
ATOM 656 N N . GLY A 1 84 ? -13.078 -5.072 22.702 1.00 87.44 84 GLY A N 1
ATOM 657 C CA . GLY A 1 84 ? -11.619 -5.159 22.623 1.00 87.44 84 GLY A CA 1
ATOM 658 C C . GLY A 1 84 ? -11.076 -6.518 23.051 1.00 87.44 84 GLY A C 1
ATOM 659 O O . GLY A 1 84 ? -10.315 -7.138 22.315 1.00 87.44 84 GLY A O 1
ATOM 660 N N . GLU A 1 85 ? -11.541 -7.056 24.179 1.00 87.69 85 GLU A N 1
ATOM 661 C CA . GLU A 1 85 ? -11.149 -8.402 24.624 1.00 87.69 85 GLU A CA 1
ATOM 662 C C . GLU A 1 85 ? -11.545 -9.493 23.615 1.00 87.69 85 GLU A C 1
ATOM 664 O O . GLU A 1 85 ? -10.801 -10.451 23.395 1.00 87.69 85 GLU A O 1
ATOM 669 N N . LYS A 1 86 ? -12.699 -9.338 22.953 1.00 88.50 86 LYS A N 1
ATOM 670 C CA . LYS A 1 86 ? -13.187 -10.293 21.948 1.00 88.50 86 LYS A CA 1
ATOM 671 C C . LYS A 1 86 ? -12.371 -10.221 20.662 1.00 88.50 86 LYS A C 1
ATOM 673 O O . LYS A 1 86 ? -12.105 -11.267 20.081 1.00 88.50 86 LYS A O 1
ATOM 678 N N . LEU A 1 87 ? -11.933 -9.026 20.253 1.00 85.62 87 LEU A N 1
ATOM 679 C CA . LEU A 1 87 ? -11.010 -8.847 19.128 1.00 85.62 87 LEU A CA 1
ATOM 680 C C . LEU A 1 87 ? -9.737 -9.681 19.343 1.00 85.62 87 LEU A C 1
ATOM 682 O O . LEU A 1 87 ? -9.369 -10.507 18.509 1.00 85.62 87 LEU A O 1
ATOM 686 N N . TYR A 1 88 ? -9.105 -9.554 20.510 1.00 82.56 88 TYR A N 1
ATOM 687 C CA . TYR A 1 88 ? -7.909 -10.340 20.826 1.00 82.56 88 TYR A CA 1
ATOM 688 C C . TYR A 1 88 ? -8.159 -11.848 20.868 1.00 82.56 88 TYR A C 1
ATOM 690 O O . TYR A 1 88 ? -7.267 -12.623 20.529 1.00 82.56 88 TYR A O 1
ATOM 698 N N . ALA A 1 89 ? -9.359 -12.275 21.256 1.00 84.00 89 ALA A N 1
ATOM 699 C CA . ALA A 1 89 ? -9.712 -13.688 21.296 1.00 84.00 89 ALA A CA 1
ATOM 700 C C . ALA A 1 89 ? -9.974 -14.296 19.905 1.00 84.00 89 ALA A C 1
ATOM 702 O O . ALA A 1 89 ? -9.790 -15.500 19.733 1.00 84.00 89 ALA A O 1
ATOM 703 N N . VAL A 1 90 ? -10.412 -13.496 18.925 1.00 83.31 90 VAL A N 1
ATOM 704 C CA . VAL A 1 90 ? -10.796 -13.978 17.582 1.00 83.31 90 VAL A CA 1
ATOM 705 C C . VAL A 1 90 ? -9.717 -13.776 16.516 1.00 83.31 90 VAL A C 1
ATOM 707 O O . VAL A 1 90 ? -9.901 -14.202 15.375 1.00 83.31 90 VAL A O 1
ATOM 710 N N . ILE A 1 91 ? -8.585 -13.144 16.850 1.00 82.00 91 ILE A N 1
ATOM 711 C CA . ILE A 1 91 ? -7.525 -12.896 15.870 1.00 82.00 91 ILE A CA 1
ATOM 712 C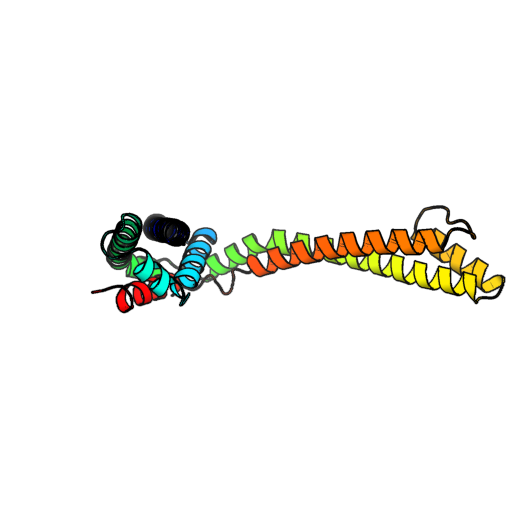 C . ILE A 1 91 ? -6.729 -14.164 15.541 1.00 82.00 91 ILE A C 1
ATOM 714 O O . ILE A 1 91 ? -5.982 -14.706 16.352 1.00 82.00 91 ILE A O 1
ATOM 718 N N . ASP A 1 92 ? -6.851 -14.603 14.291 1.00 85.62 92 ASP A N 1
ATOM 719 C CA . ASP A 1 92 ? -6.024 -15.653 13.702 1.00 85.62 92 ASP A CA 1
ATOM 720 C C . ASP A 1 92 ? -4.941 -15.013 12.824 1.00 85.62 92 ASP A C 1
ATOM 722 O O . ASP A 1 92 ? -5.171 -14.644 11.667 1.00 85.62 92 ASP A O 1
ATOM 726 N N . MET A 1 93 ? -3.744 -14.860 13.393 1.00 82.00 93 MET A N 1
ATOM 727 C CA . MET A 1 93 ? -2.618 -14.226 12.705 1.00 82.00 93 MET A CA 1
ATOM 728 C C . MET A 1 93 ? -2.127 -15.016 11.494 1.00 82.00 93 MET A C 1
ATOM 730 O O . MET A 1 93 ? -1.660 -14.407 10.530 1.00 82.00 93 MET A O 1
ATOM 734 N N . GLU A 1 94 ? -2.252 -16.341 11.504 1.00 85.44 94 GLU A N 1
ATOM 735 C CA . GLU A 1 94 ? -1.878 -17.166 10.358 1.00 85.44 94 GLU A CA 1
ATOM 736 C C . GLU A 1 94 ? -2.849 -16.909 9.202 1.00 85.44 94 GLU A C 1
ATOM 738 O O . GLU A 1 94 ? -2.431 -16.603 8.081 1.00 85.44 94 GLU A O 1
ATOM 743 N N . GLN A 1 95 ? -4.153 -16.898 9.489 1.00 84.81 95 GLN A N 1
ATOM 744 C CA . GLN A 1 95 ? -5.173 -16.566 8.500 1.00 84.81 95 GLN A CA 1
ATOM 745 C C . GLN A 1 95 ? -5.024 -15.132 7.971 1.00 84.81 95 GLN A C 1
ATOM 747 O O . GLN A 1 95 ? -5.175 -14.905 6.766 1.00 84.81 95 GLN A O 1
ATOM 752 N N . VAL A 1 96 ? -4.719 -14.162 8.836 1.00 82.50 96 VAL A N 1
ATOM 753 C CA . VAL A 1 96 ? -4.471 -12.769 8.433 1.00 82.50 96 VAL A CA 1
ATOM 754 C C . VAL A 1 96 ? -3.269 -12.685 7.494 1.00 82.50 96 VAL A C 1
ATOM 756 O O . VAL A 1 96 ? -3.380 -12.074 6.432 1.00 82.50 96 VAL A O 1
ATOM 759 N N . GLN A 1 97 ? -2.155 -13.349 7.815 1.00 82.69 97 GLN A N 1
ATOM 760 C CA . GLN A 1 97 ? -0.968 -13.390 6.954 1.00 82.69 97 GLN A CA 1
ATOM 761 C C . GLN A 1 97 ? -1.246 -14.077 5.612 1.00 82.69 97 GLN A C 1
ATOM 763 O O . GLN A 1 97 ? -0.825 -13.581 4.564 1.00 82.69 97 GLN A O 1
ATOM 768 N N . MET A 1 98 ? -2.006 -15.174 5.611 1.00 85.62 98 MET A N 1
ATOM 769 C CA . MET A 1 98 ? -2.428 -15.844 4.379 1.00 85.62 98 MET A CA 1
ATOM 770 C C . MET A 1 98 ? -3.297 -14.935 3.505 1.00 85.62 98 MET A C 1
ATOM 772 O O . MET A 1 98 ? -3.051 -14.808 2.302 1.00 85.62 98 MET A O 1
ATOM 776 N N . LYS A 1 99 ? -4.298 -14.270 4.093 1.00 84.56 99 LYS A N 1
ATOM 777 C CA . LYS A 1 99 ? -5.172 -13.333 3.374 1.00 84.56 99 LYS A CA 1
ATOM 778 C C . LYS A 1 99 ? -4.392 -12.112 2.880 1.00 84.56 99 LYS A C 1
ATOM 780 O O . LYS A 1 99 ? -4.625 -11.668 1.759 1.00 84.56 99 LYS A O 1
ATOM 785 N N . ALA A 1 100 ? -3.442 -11.605 3.664 1.00 82.06 100 ALA A N 1
ATOM 786 C CA . ALA A 1 100 ? -2.531 -10.529 3.281 1.00 82.06 100 ALA A CA 1
ATOM 787 C C . ALA A 1 100 ? -1.671 -10.920 2.070 1.00 82.06 100 ALA A C 1
ATOM 789 O O . ALA A 1 100 ? -1.578 -10.167 1.101 1.00 82.06 100 ALA A O 1
ATOM 790 N N . ALA A 1 101 ? -1.097 -12.125 2.076 1.00 82.75 101 ALA A N 1
ATOM 791 C CA . ALA A 1 101 ? -0.337 -12.650 0.946 1.00 82.75 101 ALA A CA 1
ATOM 792 C C . ALA A 1 101 ? -1.218 -12.829 -0.303 1.00 82.75 101 ALA A C 1
ATOM 794 O O . ALA A 1 101 ? -0.809 -12.461 -1.406 1.00 82.75 101 ALA A O 1
ATOM 795 N N . ALA A 1 102 ? -2.446 -13.331 -0.141 1.00 85.62 102 ALA A N 1
ATOM 796 C CA . ALA A 1 102 ? -3.410 -13.462 -1.233 1.00 85.62 102 ALA A CA 1
ATOM 797 C C . ALA A 1 102 ? -3.815 -12.097 -1.815 1.00 85.62 102 ALA A C 1
ATOM 799 O O . ALA A 1 102 ? -3.880 -11.945 -3.035 1.00 85.62 102 ALA A O 1
ATOM 800 N N . TYR A 1 103 ? -4.019 -11.092 -0.959 1.00 83.50 103 TYR A N 1
ATOM 801 C CA . TYR A 1 103 ? -4.278 -9.709 -1.360 1.00 83.50 103 TYR A CA 1
ATOM 802 C C . TYR A 1 103 ? -3.095 -9.107 -2.136 1.00 83.50 103 TYR A C 1
ATOM 804 O O . TYR A 1 103 ? -3.286 -8.396 -3.123 1.00 83.50 103 TYR A O 1
ATOM 812 N N . MET A 1 104 ? -1.866 -9.449 -1.739 1.00 81.62 104 MET A N 1
ATOM 813 C CA . MET A 1 104 ? -0.625 -8.989 -2.369 1.00 81.62 104 MET A CA 1
ATOM 814 C C . MET A 1 104 ? -0.265 -9.698 -3.675 1.00 81.62 104 MET A C 1
ATOM 816 O O . MET A 1 104 ? 0.382 -9.100 -4.540 1.00 81.62 104 MET A O 1
ATOM 820 N N . GLY A 1 105 ? -0.687 -10.950 -3.852 1.00 85.25 105 GLY A N 1
ATOM 821 C CA . GLY A 1 105 ? -0.347 -11.778 -5.012 1.00 85.25 105 GLY A CA 1
ATOM 822 C C . GLY A 1 105 ? -0.574 -11.094 -6.373 1.00 85.25 105 GLY A C 1
ATOM 823 O O . GLY A 1 105 ? 0.355 -11.054 -7.187 1.00 85.25 105 GLY A O 1
ATOM 824 N N . PRO A 1 106 ? -1.757 -10.502 -6.640 1.00 88.19 106 PRO A N 1
ATOM 825 C CA . PRO A 1 106 ? -2.029 -9.789 -7.888 1.00 88.19 106 PRO A CA 1
ATOM 826 C C . PRO A 1 106 ? -1.082 -8.609 -8.145 1.00 88.19 106 PRO A C 1
ATOM 828 O O . PRO A 1 106 ? -0.685 -8.377 -9.288 1.00 88.19 106 PRO A O 1
ATOM 831 N N . TRP A 1 107 ? -0.702 -7.872 -7.098 1.00 85.62 107 TRP A N 1
ATOM 832 C CA . TRP A 1 107 ? 0.195 -6.719 -7.203 1.00 85.62 107 TRP A CA 1
ATOM 833 C C . TRP A 1 107 ? 1.637 -7.144 -7.464 1.00 85.62 107 TRP A C 1
ATOM 835 O O . TRP A 1 107 ? 2.279 -6.592 -8.356 1.00 85.62 107 TRP A O 1
ATOM 845 N N . GLY A 1 108 ? 2.110 -8.187 -6.775 1.00 86.94 108 GLY A N 1
ATOM 846 C CA . GLY A 1 108 ? 3.423 -8.780 -7.034 1.00 86.94 108 GLY A CA 1
ATOM 847 C C . GLY A 1 108 ? 3.550 -9.304 -8.467 1.00 86.94 108 GLY A C 1
ATOM 848 O O . GLY A 1 108 ? 4.569 -9.081 -9.123 1.00 86.94 108 GLY A O 1
ATOM 849 N N . LYS A 1 109 ? 2.489 -9.925 -9.003 1.00 90.69 109 LYS A N 1
ATOM 850 C CA . LYS A 1 109 ? 2.446 -10.359 -10.407 1.00 90.69 109 LYS A CA 1
ATOM 851 C C . LYS A 1 109 ? 2.537 -9.176 -11.377 1.00 90.69 109 LYS A C 1
ATOM 853 O O . LYS A 1 109 ? 3.374 -9.207 -12.274 1.00 90.69 109 LYS A O 1
ATOM 858 N N . LYS A 1 110 ? 1.736 -8.122 -11.175 1.00 90.38 110 LYS A N 1
ATOM 859 C CA . LYS A 1 110 ? 1.769 -6.908 -12.014 1.00 90.38 110 LYS A CA 1
ATOM 860 C C . LYS A 1 110 ? 3.137 -6.227 -11.997 1.00 90.38 110 LYS A C 1
ATOM 862 O O . LYS A 1 110 ? 3.624 -5.824 -13.049 1.00 90.38 110 LYS A O 1
ATOM 867 N N . TYR A 1 111 ? 3.764 -6.117 -10.825 1.00 91.12 111 TYR A N 1
ATOM 868 C CA . TYR A 1 111 ? 5.111 -5.560 -10.708 1.0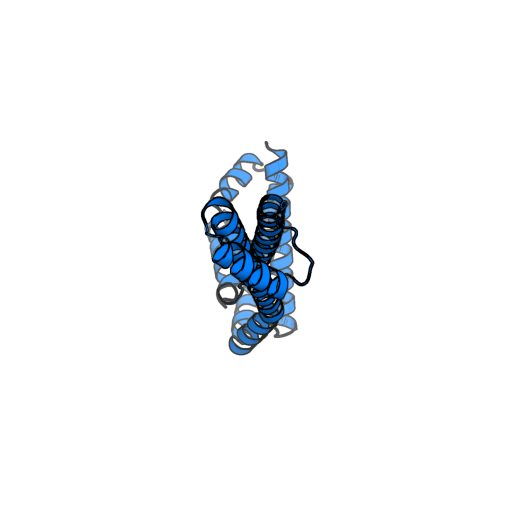0 91.12 111 TYR A CA 1
ATOM 869 C C . TYR A 1 111 ? 6.133 -6.409 -11.465 1.00 91.12 111 TYR A C 1
ATOM 871 O O . TYR A 1 111 ? 6.915 -5.867 -12.242 1.00 91.12 111 TYR A O 1
ATOM 879 N N . LYS A 1 112 ? 6.091 -7.739 -11.309 1.00 93.06 112 LYS A N 1
ATOM 880 C CA . LYS A 1 112 ? 6.990 -8.648 -12.028 1.00 93.06 112 LYS A CA 1
ATOM 881 C C . LYS A 1 112 ? 6.839 -8.521 -13.547 1.00 93.06 112 LYS A C 1
ATOM 883 O O . LYS A 1 112 ? 7.840 -8.392 -14.241 1.00 93.06 112 LYS A O 1
ATOM 888 N N . GLU A 1 113 ? 5.609 -8.500 -14.055 1.00 94.25 113 GLU A N 1
ATOM 889 C CA . GLU A 1 113 ? 5.333 -8.319 -15.487 1.00 94.25 113 GLU A CA 1
ATOM 890 C C . GLU A 1 113 ? 5.843 -6.963 -16.003 1.00 94.25 113 GLU A C 1
ATOM 892 O O . GLU A 1 113 ? 6.477 -6.897 -17.057 1.00 94.25 113 GLU A O 1
ATOM 897 N N . ALA A 1 114 ? 5.619 -5.880 -15.251 1.00 92.62 114 ALA A N 1
ATOM 898 C CA . ALA A 1 114 ? 6.106 -4.550 -15.613 1.00 92.62 114 ALA A CA 1
ATOM 899 C C . ALA A 1 114 ? 7.641 -4.461 -15.576 1.00 92.62 114 ALA A C 1
ATOM 901 O O . ALA A 1 114 ? 8.240 -3.833 -16.449 1.00 92.62 114 ALA A O 1
ATOM 902 N N . LYS A 1 115 ? 8.278 -5.129 -14.609 1.00 93.56 115 LYS A N 1
ATOM 903 C CA . LYS A 1 115 ? 9.735 -5.231 -14.499 1.00 93.56 115 LYS A CA 1
ATOM 904 C C . LYS A 1 115 ? 10.336 -5.993 -15.678 1.00 93.56 115 LYS A C 1
ATOM 906 O O . LYS A 1 115 ? 11.248 -5.482 -16.316 1.00 93.56 115 LYS A O 1
ATOM 911 N N . GLU A 1 116 ? 9.786 -7.155 -16.030 1.00 94.50 116 GLU A N 1
ATOM 912 C CA . GLU A 1 116 ? 10.233 -7.919 -17.203 1.00 94.50 116 GLU A CA 1
ATOM 913 C C . GLU A 1 116 ? 10.066 -7.119 -18.508 1.00 94.50 116 GLU A C 1
ATOM 915 O O . GLU A 1 116 ? 10.892 -7.219 -19.417 1.00 94.50 116 GLU A O 1
ATOM 920 N N . ALA A 1 117 ? 9.000 -6.320 -18.628 1.00 91.81 117 ALA A N 1
ATOM 921 C CA . ALA A 1 117 ? 8.799 -5.436 -19.775 1.00 91.81 117 ALA A CA 1
ATOM 922 C C . ALA A 1 117 ? 9.835 -4.300 -19.819 1.00 91.81 117 ALA A C 1
ATOM 924 O O . ALA A 1 117 ? 10.357 -3.995 -20.893 1.00 91.81 117 ALA A O 1
ATOM 925 N N . PHE A 1 118 ? 10.155 -3.705 -18.666 1.00 93.62 118 PHE A N 1
ATOM 926 C CA . PHE A 1 118 ? 11.194 -2.686 -18.544 1.00 93.62 118 PHE A CA 1
ATOM 927 C C . PHE A 1 118 ? 12.582 -3.239 -18.891 1.00 93.62 118 PHE A C 1
ATOM 929 O O . PHE A 1 118 ? 13.255 -2.655 -19.734 1.00 93.62 118 PHE A O 1
ATOM 936 N N . GLU A 1 119 ? 12.970 -4.392 -18.343 1.00 93.31 119 GLU A N 1
ATOM 937 C CA . GLU A 1 119 ? 14.264 -5.037 -18.621 1.00 93.31 119 GLU A CA 1
ATOM 938 C C . GLU A 1 119 ? 14.447 -5.320 -20.124 1.00 93.31 119 GLU A C 1
ATOM 940 O O . GLU A 1 119 ? 15.500 -5.040 -20.697 1.00 93.31 119 GLU A O 1
ATOM 945 N N . LYS A 1 120 ? 13.392 -5.790 -20.805 1.00 90.62 120 LYS A N 1
ATOM 946 C CA . LYS A 1 120 ? 13.416 -6.000 -22.264 1.00 90.62 120 LYS A CA 1
ATOM 947 C C . LYS A 1 120 ? 13.549 -4.692 -23.047 1.00 90.62 120 LYS A C 1
ATOM 949 O O . LYS A 1 120 ? 14.250 -4.650 -24.059 1.00 90.62 120 LYS A O 1
ATOM 954 N N . ALA A 1 121 ? 12.861 -3.634 -22.619 1.00 88.81 121 ALA A N 1
ATOM 955 C CA . ALA A 1 121 ? 12.942 -2.328 -23.268 1.00 88.81 121 ALA A CA 1
ATOM 956 C C . ALA A 1 121 ? 14.321 -1.675 -23.061 1.00 88.81 121 ALA A C 1
ATOM 958 O O . ALA A 1 121 ? 14.873 -1.089 -23.993 1.00 88.81 121 ALA A O 1
ATOM 959 N N . GLU A 1 122 ? 14.904 -1.833 -21.872 1.00 91.56 122 GLU A N 1
ATOM 960 C CA . GLU A 1 122 ? 16.255 -1.381 -21.542 1.00 91.56 122 GLU A CA 1
ATOM 961 C C . GLU A 1 122 ? 17.313 -2.113 -22.380 1.00 91.56 122 GLU A C 1
ATOM 963 O O . GLU A 1 122 ? 18.163 -1.464 -22.995 1.00 91.56 122 GLU A O 1
ATOM 968 N N . GLU A 1 123 ? 17.224 -3.443 -22.495 1.00 89.75 123 GLU A N 1
ATOM 969 C CA . GLU A 1 123 ? 18.113 -4.234 -23.355 1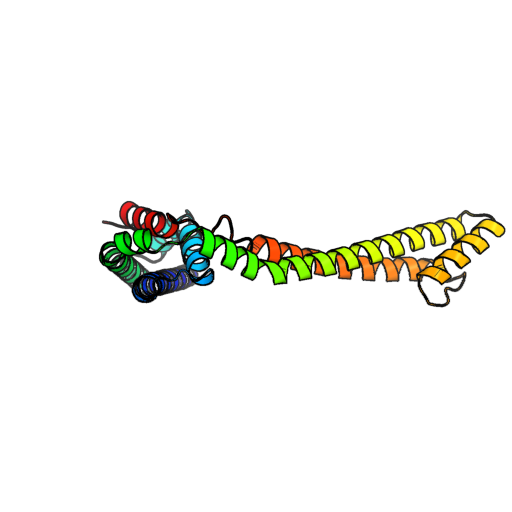.00 89.75 123 GLU A CA 1
ATOM 970 C C . GLU A 1 123 ? 18.040 -3.760 -24.816 1.00 89.75 123 GLU A C 1
ATOM 972 O O . GLU A 1 123 ? 19.069 -3.520 -25.458 1.00 89.75 123 GLU A O 1
ATOM 977 N N . LEU A 1 124 ? 16.825 -3.545 -25.333 1.00 86.62 124 LEU A N 1
ATOM 978 C CA . LEU A 1 124 ? 16.615 -3.044 -26.690 1.00 86.62 124 LEU A CA 1
ATOM 979 C C . LEU A 1 124 ? 17.233 -1.651 -26.891 1.00 86.62 124 LEU A C 1
ATOM 981 O O . LEU A 1 124 ? 17.857 -1.394 -27.925 1.00 86.62 124 LEU A O 1
ATOM 985 N N . HIS A 1 125 ? 17.096 -0.758 -25.910 1.00 89.69 125 HIS A N 1
ATOM 986 C CA . HIS A 1 125 ? 17.669 0.584 -25.964 1.00 89.69 125 HIS A CA 1
ATOM 987 C C . HIS A 1 125 ? 19.206 0.574 -25.890 1.00 89.69 125 HIS A C 1
ATOM 989 O O . HIS A 1 125 ? 19.874 1.290 -26.645 1.00 89.69 125 HIS A O 1
ATOM 995 N N . LEU A 1 126 ? 19.794 -0.278 -25.045 1.00 88.94 126 LEU A N 1
ATOM 996 C CA . LEU A 1 126 ? 21.244 -0.485 -24.987 1.00 88.94 126 LEU A CA 1
ATOM 997 C C . LEU A 1 126 ? 21.784 -0.984 -26.330 1.00 88.94 126 LEU A C 1
ATOM 999 O O . LEU A 1 126 ? 22.773 -0.455 -26.845 1.00 88.94 126 LEU A O 1
ATOM 1003 N N . MET A 1 127 ? 21.098 -1.938 -26.956 1.00 84.12 127 MET A N 1
ATOM 1004 C CA . MET A 1 127 ? 21.457 -2.413 -28.292 1.00 84.12 127 MET A CA 1
ATOM 1005 C C . MET A 1 127 ? 21.315 -1.327 -29.357 1.00 84.12 127 MET A C 1
ATOM 1007 O O . MET A 1 127 ? 22.169 -1.231 -30.242 1.00 84.12 127 MET A O 1
ATOM 1011 N N . ALA A 1 128 ? 20.287 -0.480 -29.273 1.00 84.25 128 ALA A N 1
ATOM 1012 C CA . ALA A 1 128 ? 20.130 0.662 -30.167 1.00 84.25 128 ALA A CA 1
ATOM 1013 C C . ALA A 1 128 ? 21.316 1.633 -30.056 1.00 84.25 128 ALA A C 1
ATOM 1015 O O . ALA A 1 128 ? 21.856 2.053 -31.082 1.00 84.25 128 ALA A O 1
ATOM 1016 N N . LYS A 1 129 ? 21.780 1.929 -28.832 1.00 89.06 129 LYS A N 1
ATOM 1017 C CA . LYS A 1 129 ? 22.978 2.752 -28.590 1.00 89.06 129 LYS A CA 1
ATOM 1018 C C . LYS A 1 129 ? 24.236 2.127 -29.188 1.00 89.06 129 LYS A C 1
ATOM 1020 O O . LYS A 1 129 ? 24.989 2.815 -29.873 1.00 89.06 129 LYS A O 1
ATOM 1025 N N . VAL A 1 130 ? 24.442 0.823 -28.992 1.00 85.38 130 VAL A N 1
ATOM 1026 C CA . VAL A 1 130 ? 25.577 0.090 -29.583 1.00 85.38 130 VAL A CA 1
ATOM 1027 C C . VAL A 1 130 ? 25.522 0.132 -31.113 1.00 85.38 130 VAL A C 1
ATOM 1029 O O . VAL A 1 130 ? 26.541 0.356 -31.764 1.00 85.38 130 VAL A O 1
ATOM 1032 N N . ALA A 1 131 ? 24.336 -0.029 -31.703 1.00 81.56 131 ALA A N 1
ATOM 1033 C CA . ALA A 1 131 ? 24.136 0.040 -33.148 1.00 81.56 131 ALA A CA 1
ATOM 1034 C C . ALA A 1 131 ? 24.432 1.423 -33.723 1.00 81.56 131 ALA A C 1
ATOM 1036 O O . ALA A 1 131 ? 25.066 1.532 -34.774 1.00 81.56 131 ALA A O 1
ATOM 1037 N N . HIS A 1 132 ? 23.980 2.465 -33.031 1.00 83.94 132 HIS A N 1
ATOM 1038 C CA . HIS A 1 132 ? 24.229 3.844 -33.414 1.00 83.94 132 HIS A CA 1
ATOM 1039 C C . HIS A 1 132 ? 25.722 4.177 -33.328 1.00 83.94 132 HIS A C 1
ATOM 1041 O O . HIS A 1 132 ? 26.298 4.614 -34.321 1.00 83.94 132 HIS A O 1
ATOM 1047 N N . LYS A 1 133 ? 26.384 3.821 -32.220 1.00 85.69 133 LYS A N 1
ATOM 1048 C CA . LYS A 1 133 ? 27.831 4.002 -32.055 1.00 85.69 133 LYS A CA 1
ATOM 1049 C C . LYS A 1 133 ? 28.638 3.264 -33.128 1.00 85.69 133 LYS A C 1
ATOM 1051 O O . LYS A 1 133 ? 29.492 3.854 -33.780 1.00 85.69 133 LYS A O 1
ATOM 1056 N N . ALA A 1 134 ? 28.321 1.992 -33.390 1.00 82.44 134 ALA A N 1
ATOM 1057 C CA . ALA A 1 134 ? 28.967 1.226 -34.459 1.00 82.44 134 ALA A CA 1
ATOM 1058 C C . ALA A 1 134 ? 28.741 1.857 -35.844 1.00 82.44 134 ALA A C 1
ATOM 1060 O O . ALA A 1 134 ? 29.590 1.751 -36.727 1.00 82.44 134 ALA A O 1
ATOM 1061 N N . GLN A 1 135 ? 27.602 2.518 -36.059 1.00 80.19 135 GLN A N 1
ATOM 1062 C CA . GLN A 1 135 ? 27.337 3.236 -37.298 1.00 80.19 135 GLN A CA 1
ATOM 1063 C C . GLN A 1 135 ? 28.170 4.512 -37.442 1.00 80.19 135 GLN A C 1
ATOM 1065 O O . GLN A 1 135 ? 28.610 4.795 -38.560 1.00 80.19 135 GLN A O 1
ATOM 1070 N N . GLU A 1 136 ? 28.372 5.270 -36.370 1.00 84.00 136 GLU A N 1
ATOM 1071 C CA . GLU A 1 136 ? 29.171 6.498 -36.390 1.00 84.00 136 GLU A CA 1
ATOM 1072 C C . GLU A 1 136 ? 30.666 6.187 -36.504 1.00 84.00 136 GLU A C 1
ATOM 1074 O O . GLU A 1 136 ? 31.342 6.722 -37.382 1.00 84.00 136 GLU A O 1
ATOM 1079 N N . GLU A 1 137 ? 31.153 5.241 -35.701 1.00 84.62 137 GLU A N 1
ATOM 1080 C CA . GLU A 1 137 ? 32.587 5.025 -35.473 1.00 84.62 137 GLU A CA 1
ATOM 1081 C C . GLU A 1 137 ? 33.146 3.762 -36.154 1.00 84.62 137 GLU A C 1
ATOM 1083 O O . GLU A 1 137 ? 34.342 3.674 -36.423 1.00 84.62 137 GLU A O 1
ATOM 1088 N N . GLY A 1 138 ? 32.303 2.766 -36.441 1.00 79.62 138 GLY A N 1
ATOM 1089 C CA . GLY A 1 138 ? 32.751 1.429 -36.845 1.00 79.62 138 GLY A CA 1
ATOM 1090 C C . GLY A 1 138 ? 33.196 1.301 -38.306 1.00 79.62 138 GLY A C 1
ATOM 1091 O O . GLY A 1 138 ? 32.874 2.115 -39.173 1.00 79.62 138 GLY A O 1
ATOM 1092 N N . GLY A 1 139 ? 33.896 0.210 -38.621 1.00 81.88 139 GLY A N 1
ATOM 1093 C CA . GLY A 1 139 ? 34.231 -0.171 -40.002 1.00 81.88 139 GLY A CA 1
ATOM 1094 C C . GLY A 1 139 ? 33.043 -0.774 -40.773 1.00 81.88 139 GLY A C 1
ATOM 1095 O O . GLY A 1 139 ? 32.014 -1.123 -40.195 1.00 81.88 139 GLY A O 1
ATOM 1096 N N . PHE A 1 140 ? 33.165 -0.968 -42.095 1.00 79.69 140 PHE A N 1
ATOM 1097 C CA . PHE A 1 140 ? 32.071 -1.505 -42.934 1.00 79.69 140 PHE A CA 1
ATOM 1098 C C . PHE A 1 140 ? 31.493 -2.843 -42.423 1.00 79.69 140 PHE A C 1
ATOM 1100 O O . PHE A 1 140 ? 30.269 -3.012 -42.379 1.00 79.69 140 PHE A O 1
ATOM 1107 N N . PHE A 1 141 ? 32.362 -3.775 -42.016 1.00 80.62 141 PHE A N 1
ATOM 1108 C CA . PHE A 1 141 ? 31.973 -5.095 -41.502 1.00 80.62 141 PHE A CA 1
ATOM 1109 C C . PHE A 1 141 ? 31.239 -5.015 -40.162 1.00 80.62 141 PHE A C 1
ATOM 1111 O O . PHE A 1 141 ? 30.228 -5.691 -39.968 1.00 80.62 141 PHE A O 1
ATOM 1118 N N . GLU A 1 142 ? 31.715 -4.162 -39.261 1.00 78.88 142 GLU A N 1
ATOM 1119 C CA . GLU A 1 142 ? 31.126 -3.952 -37.941 1.00 78.88 142 GLU A CA 1
ATOM 1120 C C . GLU A 1 142 ? 29.731 -3.331 -38.060 1.00 78.88 142 GLU A C 1
ATOM 1122 O O . GLU A 1 142 ? 28.765 -3.876 -37.526 1.00 78.88 142 GLU A O 1
ATOM 1127 N N . LYS A 1 143 ? 29.582 -2.301 -38.909 1.00 80.81 143 LYS A N 1
ATOM 1128 C CA . LYS A 1 143 ? 28.273 -1.716 -39.249 1.00 80.81 143 LYS A CA 1
ATOM 1129 C C . LYS A 1 143 ? 27.292 -2.773 -39.745 1.00 80.81 143 LYS A C 1
ATOM 1131 O O . LYS A 1 143 ? 26.132 -2.786 -39.343 1.00 80.81 143 LYS A O 1
ATOM 1136 N N . TRP A 1 144 ? 27.727 -3.650 -40.651 1.00 80.44 144 TRP A N 1
ATOM 1137 C CA . TRP A 1 144 ? 26.862 -4.685 -41.222 1.00 80.44 144 TRP A CA 1
ATOM 1138 C C . TRP A 1 144 ? 26.450 -5.750 -40.195 1.00 80.44 144 TRP A C 1
ATOM 1140 O O . TRP A 1 144 ? 25.269 -6.100 -40.123 1.00 80.44 144 TRP A O 1
ATOM 1150 N N . LYS A 1 145 ? 27.391 -6.228 -39.371 1.00 82.94 145 LYS A N 1
ATOM 1151 C CA . LYS A 1 145 ? 27.134 -7.234 -38.330 1.00 82.94 145 LYS A CA 1
ATOM 1152 C C . LYS A 1 145 ? 26.164 -6.711 -37.265 1.00 82.94 145 LYS A C 1
ATOM 1154 O O . LYS A 1 145 ? 25.174 -7.384 -36.975 1.00 82.94 145 LYS A O 1
ATOM 1159 N N . THR A 1 146 ? 26.401 -5.507 -36.746 1.00 78.88 146 THR A N 1
ATOM 1160 C CA . THR A 1 146 ? 25.587 -4.915 -35.674 1.00 78.88 146 THR A CA 1
ATOM 1161 C C . THR A 1 146 ? 24.168 -4.607 -36.151 1.00 78.88 146 THR A C 1
ATOM 1163 O O . THR A 1 146 ? 23.202 -4.987 -35.493 1.00 78.88 146 THR A O 1
ATOM 1166 N N . LEU A 1 147 ? 24.003 -4.043 -37.356 1.00 76.62 147 LEU A N 1
ATOM 1167 C CA . LEU A 1 147 ? 22.674 -3.824 -37.947 1.00 76.62 147 LEU A CA 1
ATOM 1168 C C . LEU A 1 147 ? 21.897 -5.128 -38.156 1.00 76.62 147 LEU A C 1
ATOM 1170 O O . LEU A 1 147 ? 20.680 -5.154 -37.981 1.00 76.62 147 LEU A O 1
ATOM 1174 N N . ARG A 1 148 ? 22.578 -6.219 -38.525 1.00 80.88 148 ARG A N 1
ATOM 1175 C CA . ARG A 1 148 ? 21.939 -7.530 -38.686 1.00 80.88 148 ARG A CA 1
ATOM 1176 C C . ARG A 1 148 ? 21.456 -8.098 -37.348 1.00 80.88 148 ARG A C 1
ATOM 1178 O O . ARG A 1 148 ? 20.349 -8.630 -37.303 1.00 80.88 148 ARG A O 1
ATOM 1185 N N . GLN A 1 149 ? 22.248 -7.977 -36.281 1.00 79.06 149 GLN A N 1
ATOM 1186 C CA . GLN A 1 149 ? 21.849 -8.408 -34.933 1.00 79.06 149 GLN A CA 1
ATOM 1187 C C . GLN A 1 149 ? 20.657 -7.604 -34.410 1.00 79.06 149 GLN A C 1
ATOM 1189 O O . GLN A 1 149 ? 19.671 -8.192 -33.974 1.00 79.06 149 GLN A O 1
ATOM 1194 N N . VAL A 1 150 ? 20.699 -6.279 -34.544 1.00 73.25 150 VAL A N 1
ATOM 1195 C CA . VAL A 1 150 ? 19.643 -5.394 -34.033 1.00 73.25 150 VAL A CA 1
ATOM 1196 C C . VAL A 1 150 ? 18.325 -5.616 -34.778 1.00 73.25 150 VAL A C 1
ATOM 1198 O O . VAL A 1 150 ? 17.282 -5.733 -34.145 1.00 73.25 150 VAL A O 1
ATOM 1201 N N . ARG A 1 151 ? 18.354 -5.785 -36.110 1.00 75.94 151 ARG A N 1
ATOM 1202 C CA . ARG A 1 151 ? 17.157 -6.146 -36.898 1.00 75.94 151 ARG A CA 1
ATOM 1203 C C . ARG A 1 151 ? 16.530 -7.466 -36.448 1.00 75.94 151 ARG A C 1
ATOM 1205 O O . ARG A 1 151 ? 15.309 -7.577 -36.421 1.00 75.94 151 ARG A O 1
ATOM 1212 N N . LYS A 1 152 ? 17.356 -8.461 -36.103 1.00 79.12 152 LYS A N 1
ATOM 1213 C CA . LYS A 1 152 ? 16.880 -9.775 -35.647 1.00 79.12 152 LYS A CA 1
ATOM 1214 C C . LYS A 1 152 ? 16.114 -9.674 -34.323 1.00 79.12 152 LYS A C 1
ATOM 1216 O O . LYS A 1 152 ? 15.164 -10.423 -34.139 1.00 79.12 152 LYS A O 1
ATOM 1221 N N . MET A 1 153 ? 16.518 -8.772 -33.428 1.00 71.06 153 MET A N 1
ATOM 1222 C CA . MET A 1 153 ? 15.895 -8.607 -32.108 1.00 71.06 153 MET A CA 1
ATOM 1223 C C . MET A 1 153 ? 14.729 -7.621 -32.111 1.00 71.06 153 MET A C 1
ATOM 1225 O O . MET A 1 153 ? 13.716 -7.877 -31.474 1.00 71.06 153 MET A O 1
ATOM 1229 N N . ALA A 1 154 ? 14.837 -6.527 -32.866 1.00 66.88 154 ALA A N 1
ATOM 1230 C CA . ALA A 1 154 ? 13.782 -5.523 -32.958 1.00 66.88 154 ALA A CA 1
ATOM 1231 C C . ALA A 1 154 ? 12.549 -6.016 -33.742 1.00 66.88 154 ALA A C 1
ATOM 1233 O O . ALA A 1 154 ? 11.460 -5.482 -33.567 1.00 66.88 154 ALA A O 1
ATOM 1234 N N . GLY A 1 155 ? 12.704 -7.013 -34.623 1.00 66.94 155 GLY A N 1
ATOM 1235 C CA . GLY A 1 155 ? 11.591 -7.594 -35.384 1.00 66.94 155 GLY A CA 1
ATOM 1236 C C . GLY A 1 155 ? 11.058 -6.720 -36.530 1.00 66.94 155 GLY A C 1
ATOM 1237 O O . GLY A 1 155 ? 10.049 -7.069 -37.134 1.00 66.94 155 GLY A O 1
ATOM 1238 N N . PHE A 1 156 ? 11.727 -5.611 -36.870 1.00 63.28 156 PHE A N 1
ATOM 1239 C CA . PHE A 1 156 ? 11.352 -4.722 -37.978 1.00 63.28 156 PHE A CA 1
ATOM 1240 C C . PHE A 1 156 ? 12.570 -4.247 -38.800 1.00 63.28 156 PHE A C 1
ATOM 1242 O O . PHE A 1 156 ? 13.708 -4.268 -38.313 1.00 63.28 156 PHE A O 1
ATOM 1249 N N . PRO A 1 157 ? 12.376 -3.826 -40.068 1.00 61.66 157 PRO A N 1
ATOM 1250 C CA . PRO A 1 157 ? 13.473 -3.392 -40.929 1.00 61.66 157 PRO A CA 1
ATOM 1251 C C . PRO A 1 157 ? 14.044 -2.032 -40.488 1.00 61.66 157 PRO A C 1
ATOM 1253 O O . PRO A 1 157 ? 13.419 -0.990 -40.644 1.00 61.66 157 PRO A O 1
ATOM 1256 N N . LEU A 1 158 ? 15.271 -2.044 -39.960 1.00 63.47 158 LEU A N 1
ATOM 1257 C CA . LEU A 1 158 ? 16.046 -0.843 -39.619 1.00 63.47 158 LEU A CA 1
ATOM 1258 C C . LEU A 1 158 ? 16.919 -0.387 -40.784 1.00 63.47 158 LEU A C 1
ATOM 1260 O O . LEU A 1 158 ? 17.863 -1.086 -41.152 1.00 63.47 158 LEU A O 1
ATOM 1264 N N . GLU A 1 159 ? 16.665 0.786 -41.351 1.00 64.88 159 GLU A N 1
ATOM 1265 C CA . GLU A 1 159 ? 17.529 1.363 -42.383 1.00 64.88 159 GLU A CA 1
ATOM 1266 C C . GLU A 1 159 ? 18.799 1.999 -41.803 1.00 64.88 159 GLU A C 1
ATOM 1268 O O . GLU A 1 159 ? 18.791 2.600 -40.730 1.00 64.88 159 GLU A O 1
ATOM 1273 N N . ARG A 1 160 ? 19.900 1.930 -42.567 1.00 61.31 160 ARG A N 1
ATOM 1274 C CA . ARG A 1 160 ? 21.217 2.472 -42.182 1.00 61.31 160 ARG A CA 1
ATOM 1275 C C . ARG A 1 160 ? 21.206 3.965 -41.843 1.00 61.31 160 ARG A C 1
ATOM 1277 O O . ARG A 1 160 ? 22.136 4.416 -41.208 1.00 61.31 160 ARG A O 1
ATOM 1284 N N . ARG A 1 161 ? 20.230 4.757 -42.292 1.00 64.94 161 ARG A N 1
ATOM 1285 C CA . ARG A 1 161 ? 20.216 6.222 -42.098 1.00 64.94 161 ARG A CA 1
ATOM 1286 C C . ARG A 1 161 ? 19.387 6.670 -40.891 1.00 64.94 161 ARG A C 1
ATOM 1288 O O . ARG A 1 161 ? 19.374 7.852 -40.576 1.00 64.94 161 ARG A O 1
ATOM 1295 N N . HIS A 1 162 ? 18.722 5.738 -40.207 1.00 67.88 162 HIS A N 1
ATOM 1296 C CA . HIS A 1 162 ? 17.693 6.046 -39.210 1.00 67.88 162 HIS A CA 1
ATOM 1297 C C . HIS A 1 162 ? 17.972 5.446 -37.823 1.00 67.88 162 HIS A C 1
ATOM 1299 O O . HIS A 1 162 ? 17.057 5.316 -37.012 1.00 67.88 162 HIS A O 1
ATOM 1305 N N . THR A 1 163 ? 19.225 5.103 -37.507 1.00 70.94 163 THR A N 1
ATOM 1306 C CA . THR A 1 163 ? 19.586 4.556 -36.185 1.00 70.94 163 THR A CA 1
ATOM 1307 C C . THR A 1 163 ? 19.413 5.558 -35.047 1.00 70.94 163 THR A C 1
ATOM 1309 O O . THR A 1 163 ? 18.996 5.142 -33.976 1.00 70.94 163 THR A O 1
ATOM 1312 N N . GLY A 1 164 ? 19.607 6.863 -35.275 1.00 73.44 164 GLY A N 1
ATOM 1313 C CA . GLY A 1 164 ? 19.279 7.896 -34.279 1.00 73.44 164 GLY A CA 1
ATOM 1314 C C . GLY A 1 164 ? 17.786 7.909 -33.911 1.00 73.44 164 GLY A C 1
ATOM 1315 O O . GLY A 1 164 ? 17.432 7.890 -32.736 1.00 73.44 164 GLY A O 1
ATOM 1316 N N . ASN A 1 165 ? 16.899 7.804 -34.909 1.00 79.50 165 ASN A N 1
ATOM 1317 C CA . ASN A 1 165 ? 15.449 7.693 -34.683 1.00 79.50 165 ASN A CA 1
ATOM 1318 C C . ASN A 1 165 ? 15.077 6.400 -33.943 1.00 79.50 165 ASN A C 1
ATOM 1320 O O . ASN A 1 165 ? 14.106 6.366 -33.192 1.00 79.50 165 ASN A O 1
ATOM 1324 N N . PHE A 1 166 ? 15.839 5.326 -34.151 1.00 80.50 166 PHE A N 1
ATOM 1325 C CA . PHE A 1 166 ? 15.660 4.076 -33.422 1.00 80.50 166 PHE A CA 1
ATOM 1326 C C . PHE A 1 166 ? 16.111 4.181 -31.960 1.00 80.50 166 PHE A C 1
ATOM 1328 O O . PHE A 1 166 ? 15.409 3.697 -31.076 1.00 80.50 166 PHE A O 1
ATOM 1335 N N . VAL A 1 167 ? 17.227 4.863 -31.683 1.00 84.56 167 VAL A N 1
ATOM 1336 C CA . VAL A 1 167 ? 17.663 5.169 -30.309 1.00 84.56 167 VAL A CA 1
ATOM 1337 C C . VAL A 1 167 ? 16.604 5.993 -29.578 1.00 84.56 167 VAL A C 1
ATOM 1339 O O . VAL A 1 167 ? 16.253 5.640 -28.458 1.00 84.56 167 VAL A O 1
ATOM 1342 N N . ALA A 1 168 ? 16.045 7.024 -30.221 1.00 84.31 168 ALA A N 1
ATOM 1343 C CA . ALA A 1 168 ? 14.972 7.832 -29.638 1.00 84.31 168 ALA A CA 1
ATOM 1344 C C . ALA A 1 168 ? 13.716 6.995 -29.334 1.00 84.31 168 ALA A C 1
ATOM 1346 O O . ALA A 1 168 ? 13.259 6.957 -28.201 1.00 84.31 168 ALA A O 1
ATOM 1347 N N . ARG A 1 169 ? 13.219 6.212 -30.302 1.00 84.38 169 ARG A N 1
ATOM 1348 C CA . ARG A 1 169 ? 12.026 5.368 -30.091 1.00 84.38 169 ARG A CA 1
ATOM 1349 C C . ARG A 1 169 ? 12.210 4.312 -29.003 1.00 84.38 169 ARG A C 1
ATOM 1351 O O . ARG A 1 169 ? 11.279 4.011 -28.269 1.00 84.38 169 ARG A O 1
ATOM 1358 N N . THR A 1 170 ? 13.392 3.705 -28.921 1.00 87.38 170 THR A N 1
ATOM 1359 C CA . THR A 1 170 ? 13.686 2.711 -27.874 1.00 87.38 170 THR A CA 1
ATOM 1360 C C . THR A 1 170 ? 13.854 3.357 -26.504 1.00 87.38 170 THR A C 1
ATOM 1362 O O . THR A 1 170 ? 13.511 2.728 -25.509 1.00 87.38 170 THR A O 1
ATOM 1365 N N . PHE A 1 171 ? 14.319 4.609 -26.450 1.00 87.69 171 PHE A N 1
ATOM 1366 C CA . PHE A 1 171 ? 14.331 5.403 -25.225 1.00 87.69 171 PHE A CA 1
ATOM 1367 C C . PHE A 1 171 ? 12.909 5.686 -24.730 1.00 87.69 171 PHE A C 1
ATOM 1369 O O . PHE A 1 171 ? 12.621 5.420 -23.568 1.00 87.69 171 PHE A O 1
ATOM 1376 N N . ASP A 1 172 ? 12.011 6.132 -25.614 1.00 87.19 172 ASP A N 1
ATOM 1377 C CA . ASP A 1 172 ? 10.610 6.398 -25.261 1.00 87.19 172 ASP A CA 1
ATOM 1378 C C . ASP A 1 172 ? 9.922 5.132 -24.722 1.00 87.19 172 ASP A C 1
ATOM 1380 O O . ASP A 1 172 ? 9.295 5.160 -23.666 1.00 87.19 172 ASP A O 1
ATOM 1384 N N . LEU A 1 173 ? 10.121 3.984 -25.385 1.00 87.81 173 LEU A N 1
ATOM 1385 C CA . LEU A 1 173 ? 9.607 2.687 -24.924 1.00 87.81 173 LEU A CA 1
ATOM 1386 C C . LEU A 1 173 ? 10.163 2.281 -23.551 1.00 87.81 173 LEU A C 1
ATOM 1388 O O . LEU A 1 173 ? 9.428 1.742 -22.721 1.00 87.81 173 LEU A O 1
ATOM 1392 N N . MET A 1 174 ? 11.455 2.518 -23.314 1.00 91.44 174 MET A N 1
ATOM 1393 C CA . MET A 1 174 ? 12.098 2.247 -22.030 1.00 91.44 174 MET A CA 1
ATOM 1394 C C . MET A 1 174 ? 11.513 3.134 -20.927 1.00 91.44 174 MET A C 1
ATOM 1396 O O . MET A 1 174 ? 11.184 2.623 -19.859 1.00 91.44 174 MET A O 1
ATOM 1400 N N . GLU A 1 175 ? 11.338 4.433 -21.173 1.00 92.12 175 GLU A N 1
ATOM 1401 C CA . GLU A 1 175 ? 10.761 5.358 -20.192 1.00 92.12 175 GLU A CA 1
ATOM 1402 C C . GLU A 1 175 ? 9.276 5.067 -19.921 1.00 92.12 175 GLU A C 1
ATOM 1404 O O . GLU A 1 175 ? 8.861 5.036 -18.763 1.00 92.12 175 GLU A O 1
ATOM 1409 N N . GLU A 1 176 ? 8.476 4.733 -20.937 1.00 90.50 176 GLU A N 1
ATOM 1410 C CA . GLU A 1 176 ? 7.096 4.275 -20.730 1.00 90.50 176 GLU A CA 1
ATOM 1411 C C . GLU A 1 176 ? 7.030 3.010 -19.861 1.00 90.50 176 GLU A C 1
ATOM 1413 O O . GLU A 1 176 ? 6.217 2.920 -18.933 1.00 90.50 176 GLU A O 1
ATOM 1418 N N . ALA A 1 177 ? 7.888 2.022 -20.138 1.00 91.06 177 ALA A N 1
ATOM 1419 C CA . ALA A 1 177 ? 7.963 0.797 -19.347 1.00 91.06 177 ALA A CA 1
ATOM 1420 C C . ALA A 1 177 ? 8.445 1.079 -17.915 1.00 91.06 177 ALA A C 1
ATOM 1422 O O . ALA A 1 177 ? 7.906 0.518 -16.960 1.00 91.06 177 ALA A O 1
ATOM 1423 N N . ARG A 1 178 ? 9.395 2.006 -17.749 1.00 90.19 178 ARG A N 1
ATOM 1424 C CA . ARG A 1 178 ? 9.901 2.460 -16.450 1.00 90.19 178 ARG A CA 1
ATOM 1425 C C . ARG A 1 178 ? 8.809 3.107 -15.609 1.00 90.19 178 ARG A C 1
ATOM 1427 O O . ARG A 1 178 ? 8.702 2.807 -14.422 1.00 90.19 178 ARG A O 1
ATOM 1434 N N . MET A 1 179 ? 7.990 3.969 -16.209 1.00 93.12 179 MET A N 1
ATOM 1435 C CA . MET A 1 179 ? 6.872 4.618 -15.520 1.00 93.12 179 MET A CA 1
ATOM 1436 C C . MET A 1 179 ? 5.833 3.592 -15.059 1.00 93.12 179 MET A C 1
ATOM 1438 O O . MET A 1 179 ? 5.419 3.625 -13.902 1.00 93.12 179 MET A O 1
ATOM 1442 N N . LYS A 1 180 ? 5.487 2.618 -15.912 1.00 91.25 180 LYS A N 1
ATOM 1443 C CA . LYS A 1 180 ? 4.584 1.511 -15.546 1.00 91.25 180 LYS A CA 1
ATOM 1444 C C . LYS A 1 180 ? 5.158 0.632 -14.434 1.00 91.25 180 LYS A C 1
ATOM 1446 O O . LYS A 1 180 ? 4.429 0.251 -13.521 1.00 91.25 180 LYS A O 1
ATOM 1451 N N . MET A 1 181 ? 6.458 0.330 -14.485 1.00 93.00 181 MET A N 1
ATOM 1452 C CA . MET A 1 181 ? 7.143 -0.416 -13.427 1.00 93.00 181 MET A CA 1
ATOM 1453 C C . MET A 1 181 ? 7.088 0.343 -12.099 1.00 93.00 181 MET A C 1
ATOM 1455 O O . MET A 1 181 ? 6.705 -0.247 -11.094 1.00 93.00 181 MET A O 1
ATOM 1459 N N . ARG A 1 182 ? 7.393 1.647 -12.098 1.00 87.69 182 ARG A N 1
ATOM 1460 C CA . ARG A 1 182 ? 7.318 2.498 -10.898 1.00 87.69 182 ARG A CA 1
ATOM 1461 C C . ARG A 1 182 ? 5.910 2.586 -10.324 1.00 87.69 182 ARG A C 1
ATOM 1463 O O . ARG A 1 182 ? 5.743 2.514 -9.114 1.00 87.69 182 ARG A O 1
ATOM 1470 N N . GLU A 1 183 ? 4.889 2.720 -11.163 1.00 88.19 183 GLU A N 1
ATOM 1471 C CA . GLU A 1 183 ? 3.500 2.731 -10.696 1.00 88.19 183 GLU A CA 1
ATOM 1472 C C . GLU A 1 183 ? 3.119 1.396 -10.036 1.00 88.19 183 GLU A C 1
ATOM 1474 O O . GLU A 1 183 ? 2.502 1.377 -8.970 1.00 88.19 183 GLU A O 1
ATOM 1479 N N . ALA A 1 184 ? 3.511 0.271 -10.641 1.00 87.94 184 ALA A N 1
ATOM 1480 C CA . ALA A 1 184 ? 3.277 -1.052 -10.069 1.00 87.94 184 ALA A CA 1
ATOM 1481 C C . ALA A 1 184 ? 4.063 -1.262 -8.765 1.00 87.94 184 ALA A C 1
ATOM 1483 O O . ALA A 1 184 ? 3.539 -1.865 -7.831 1.00 87.94 184 ALA A O 1
ATOM 1484 N N . GLU A 1 185 ? 5.283 -0.734 -8.688 1.00 85.69 185 GLU A N 1
ATOM 1485 C CA . GLU A 1 185 ? 6.136 -0.745 -7.501 1.00 85.69 185 GLU A CA 1
ATOM 1486 C C . GLU A 1 185 ? 5.510 0.046 -6.347 1.00 85.69 185 GLU A C 1
ATOM 1488 O O . GLU A 1 185 ? 5.360 -0.484 -5.249 1.00 85.69 185 GLU A O 1
ATOM 1493 N N . LEU A 1 186 ? 5.059 1.277 -6.609 1.00 82.50 186 LEU A N 1
ATOM 1494 C CA . LEU A 1 186 ? 4.366 2.111 -5.626 1.00 82.50 186 LEU A CA 1
ATOM 1495 C C . LEU A 1 186 ? 3.092 1.440 -5.113 1.00 82.50 186 LEU A C 1
ATOM 1497 O O . LEU A 1 186 ? 2.848 1.441 -3.911 1.00 82.50 186 LEU A O 1
ATOM 1501 N N . LYS A 1 187 ? 2.303 0.816 -5.996 1.00 82.00 187 LYS A N 1
ATOM 1502 C CA . LYS A 1 187 ? 1.116 0.054 -5.579 1.00 82.00 187 LYS A CA 1
ATOM 1503 C C . LYS A 1 187 ? 1.501 -1.171 -4.755 1.00 82.00 187 LYS A C 1
ATOM 1505 O O . LYS A 1 187 ? 0.879 -1.419 -3.732 1.00 82.00 187 LYS A O 1
ATOM 1510 N N . MET A 1 188 ? 2.534 -1.914 -5.149 1.00 81.75 188 MET A N 1
ATOM 1511 C CA . MET A 1 188 ? 3.007 -3.071 -4.386 1.00 81.75 188 MET A CA 1
ATOM 1512 C C . MET A 1 188 ? 3.475 -2.666 -2.981 1.00 81.75 188 MET A C 1
ATOM 1514 O O . MET A 1 188 ? 3.090 -3.307 -2.010 1.00 81.75 188 MET A O 1
ATOM 1518 N N . TYR A 1 189 ? 4.264 -1.599 -2.846 1.00 72.38 189 TYR A N 1
ATOM 1519 C CA . TYR A 1 189 ? 4.741 -1.143 -1.538 1.00 72.38 189 TYR A CA 1
ATOM 1520 C C . TYR A 1 189 ? 3.649 -0.467 -0.708 1.00 72.38 189 TYR A C 1
ATOM 1522 O O . TYR A 1 189 ? 3.531 -0.769 0.475 1.00 72.38 189 TYR A O 1
ATOM 1530 N N . GLY A 1 190 ? 2.810 0.379 -1.311 1.00 67.75 190 GLY A N 1
ATOM 1531 C CA . GLY A 1 190 ? 1.684 1.016 -0.620 1.00 67.75 190 GLY A CA 1
ATOM 1532 C C . GLY A 1 190 ? 0.679 -0.006 -0.083 1.00 67.75 190 GLY A C 1
ATOM 1533 O O . GLY A 1 190 ? 0.157 0.144 1.025 1.00 67.75 190 GLY A O 1
ATOM 1534 N N . HIS A 1 191 ? 0.485 -1.097 -0.827 1.00 68.38 191 HIS A N 1
ATOM 1535 C CA . HIS A 1 191 ? -0.328 -2.233 -0.410 1.00 68.38 191 HIS A CA 1
ATOM 1536 C C . HIS A 1 191 ? 0.440 -3.298 0.369 1.00 68.38 191 HIS A C 1
ATOM 1538 O O . HIS A 1 191 ? -0.182 -4.291 0.722 1.00 68.38 191 HIS A O 1
ATOM 1544 N N . ASN A 1 192 ? 1.733 -3.142 0.678 1.00 6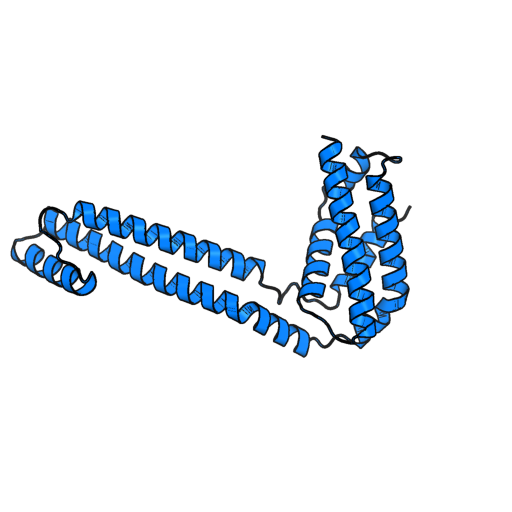8.62 192 ASN A N 1
ATOM 1545 C CA . ASN A 1 192 ? 2.428 -4.108 1.524 1.00 68.62 192 ASN A CA 1
ATOM 1546 C C . ASN A 1 192 ? 1.810 -4.072 2.928 1.00 68.62 192 ASN A C 1
ATOM 1548 O O . ASN A 1 192 ? 2.116 -3.217 3.750 1.00 68.62 192 ASN A O 1
ATOM 1552 N N . VAL A 1 193 ? 0.874 -4.985 3.165 1.00 68.69 193 VAL A N 1
ATOM 1553 C CA . VAL A 1 193 ? 0.009 -4.980 4.346 1.00 68.69 193 VAL A CA 1
ATOM 1554 C C . VAL A 1 193 ? 0.555 -5.826 5.486 1.00 68.69 193 VAL A C 1
ATOM 1556 O O . VAL A 1 193 ? 0.033 -5.754 6.592 1.00 68.69 193 VAL A O 1
ATOM 1559 N N . ALA A 1 194 ? 1.586 -6.639 5.239 1.00 66.69 194 ALA A N 1
ATOM 1560 C CA . ALA A 1 194 ? 2.046 -7.638 6.203 1.00 66.69 194 ALA A CA 1
ATOM 1561 C C . ALA A 1 194 ? 2.517 -7.003 7.520 1.00 66.69 194 ALA A C 1
ATOM 1563 O O . ALA A 1 194 ? 2.249 -7.543 8.586 1.00 66.69 194 ALA A O 1
ATOM 1564 N N . TYR A 1 195 ? 3.162 -5.835 7.445 1.00 69.12 195 TYR A N 1
ATOM 1565 C CA . TYR A 1 195 ? 3.586 -5.080 8.626 1.00 69.12 195 TYR A CA 1
ATOM 1566 C C . TYR A 1 195 ? 2.471 -4.206 9.227 1.00 69.12 195 TYR A C 1
ATOM 1568 O O . TYR A 1 195 ? 2.579 -3.804 10.378 1.00 69.12 195 TYR A O 1
ATOM 1576 N N . LYS A 1 196 ? 1.413 -3.917 8.455 1.00 73.69 196 LYS A N 1
ATOM 1577 C CA . LYS A 1 196 ? 0.259 -3.094 8.858 1.00 73.69 196 LYS A CA 1
ATOM 1578 C C . LYS A 1 196 ? -0.791 -3.896 9.633 1.00 73.69 196 LYS A C 1
ATOM 1580 O O . LYS A 1 196 ? -1.584 -3.340 10.376 1.00 73.69 196 LYS A O 1
ATOM 1585 N N . CYS A 1 197 ? -0.814 -5.211 9.439 1.00 70.06 197 CYS A N 1
ATOM 1586 C CA . CYS A 1 197 ? -1.794 -6.114 10.033 1.00 70.06 197 CYS A CA 1
ATOM 1587 C C . CYS A 1 197 ? -1.322 -6.619 11.404 1.00 70.06 197 CYS A C 1
ATOM 1589 O O . CYS A 1 197 ? -0.986 -7.796 11.536 1.00 70.06 197 CYS A O 1
ATOM 1591 N N . THR A 1 198 ? -1.259 -5.747 12.414 1.00 73.81 198 THR A N 1
ATOM 1592 C CA . THR A 1 198 ? -0.852 -6.139 13.774 1.00 73.81 198 THR A CA 1
ATOM 1593 C C . THR A 1 198 ? -2.051 -6.261 14.728 1.00 73.81 198 THR A C 1
ATOM 1595 O O . THR A 1 198 ? -2.981 -5.455 14.645 1.00 73.81 198 THR A O 1
ATOM 1598 N N . PRO A 1 199 ? -2.037 -7.222 15.679 1.00 71.31 199 PRO A N 1
ATOM 1599 C CA . PRO A 1 199 ? -3.107 -7.384 16.673 1.00 71.31 199 PRO A CA 1
ATOM 1600 C C . PRO A 1 199 ? -3.355 -6.148 17.536 1.00 71.31 199 PRO A C 1
ATOM 1602 O O . PRO A 1 199 ? -4.453 -5.941 18.038 1.00 71.31 199 PRO A O 1
ATOM 1605 N N . ASP A 1 200 ? -2.317 -5.342 17.732 1.00 86.25 200 ASP A N 1
ATOM 1606 C CA . ASP A 1 200 ? -2.315 -4.188 18.621 1.00 86.25 200 ASP A CA 1
ATOM 1607 C C . ASP A 1 200 ? -2.777 -2.889 17.949 1.00 86.25 200 ASP A C 1
ATOM 1609 O O . ASP A 1 200 ? -2.856 -1.870 18.624 1.00 86.25 200 ASP A O 1
ATOM 1613 N N . THR A 1 201 ? -3.119 -2.904 16.653 1.00 89.38 201 THR A N 1
ATOM 1614 C CA . THR A 1 201 ? -3.526 -1.689 15.923 1.00 89.38 201 THR A CA 1
ATOM 1615 C C . THR A 1 201 ? -4.702 -0.986 16.608 1.00 89.38 201 THR A C 1
ATOM 1617 O O . THR A 1 201 ? -4.615 0.200 16.910 1.00 89.38 201 THR A O 1
ATOM 1620 N N . TYR A 1 202 ? -5.782 -1.708 16.927 1.00 90.38 202 TYR A N 1
ATOM 1621 C CA . TYR A 1 202 ? -6.963 -1.105 17.559 1.00 90.38 202 TYR A CA 1
ATOM 1622 C C . TYR A 1 202 ? -6.707 -0.641 18.997 1.00 90.38 202 TYR A C 1
ATOM 1624 O O . TYR A 1 202 ? -7.258 0.376 19.410 1.00 90.38 202 TYR A O 1
ATOM 1632 N N . MET A 1 203 ? -5.839 -1.340 19.734 1.00 91.75 203 MET A N 1
ATOM 1633 C CA . MET A 1 203 ? -5.417 -0.919 21.071 1.00 91.75 203 MET A CA 1
ATOM 1634 C C . MET A 1 203 ? -4.593 0.359 21.021 1.00 91.75 203 MET A C 1
ATOM 1636 O O . MET A 1 203 ? -4.878 1.274 21.775 1.00 91.75 203 MET A O 1
ATOM 1640 N N . LYS A 1 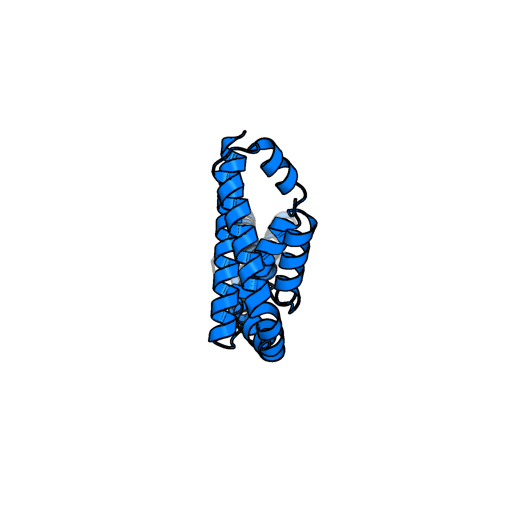204 ? -3.642 0.469 20.090 1.00 91.81 204 LYS A N 1
ATOM 1641 C CA . LYS A 1 204 ? -2.851 1.691 19.897 1.00 91.81 204 LYS A CA 1
ATOM 1642 C C . LYS A 1 204 ? -3.722 2.884 19.517 1.00 91.81 204 LYS A C 1
ATOM 1644 O O . LYS A 1 204 ? -3.499 3.983 20.009 1.00 91.81 204 LYS A O 1
ATOM 1649 N N . ILE A 1 205 ? -4.731 2.674 18.666 1.00 92.31 205 ILE A N 1
ATOM 1650 C CA . ILE A 1 205 ? -5.727 3.712 18.353 1.00 92.31 205 ILE A CA 1
ATOM 1651 C C . ILE A 1 205 ? -6.481 4.107 19.624 1.00 92.31 205 ILE A C 1
ATOM 1653 O O . ILE A 1 205 ? -6.626 5.293 19.903 1.00 92.31 205 ILE A O 1
ATOM 1657 N N . PHE A 1 206 ? -6.939 3.127 20.407 1.00 93.00 206 PHE A N 1
ATOM 1658 C CA . PHE A 1 206 ? -7.628 3.386 21.667 1.00 93.00 206 PHE A CA 1
ATOM 1659 C C . PHE A 1 206 ? -6.756 4.163 22.659 1.00 93.00 206 PHE A C 1
ATOM 1661 O O . PHE A 1 206 ? -7.247 5.121 23.250 1.00 93.00 206 PHE A O 1
ATOM 1668 N N . GLU A 1 207 ? -5.489 3.783 22.824 1.00 91.94 207 GLU A N 1
ATOM 1669 C CA . GLU A 1 207 ? -4.509 4.466 23.674 1.00 91.94 207 GLU A CA 1
ATOM 1670 C C . GLU A 1 207 ? -4.298 5.907 23.206 1.00 91.94 207 GLU A C 1
ATOM 1672 O O . GLU A 1 207 ? -4.531 6.823 23.985 1.00 91.94 207 GLU A O 1
ATOM 1677 N N . LEU A 1 208 ? -3.991 6.133 21.924 1.00 89.69 208 LEU A N 1
ATOM 1678 C CA . LEU A 1 208 ? -3.797 7.483 21.380 1.00 89.69 208 LEU A CA 1
ATOM 1679 C C . LEU A 1 208 ? -5.025 8.369 21.573 1.00 89.69 208 LEU A C 1
ATOM 1681 O O . LEU A 1 208 ? -4.903 9.501 22.035 1.00 89.69 208 LEU A O 1
ATOM 1685 N N . LEU A 1 209 ? -6.212 7.852 21.250 1.00 89.50 209 LEU A N 1
ATOM 1686 C CA . LEU A 1 209 ? -7.452 8.599 21.430 1.00 89.50 209 LEU A CA 1
ATOM 1687 C C . LEU A 1 209 ? -7.749 8.874 22.907 1.00 89.50 209 LEU A C 1
ATOM 1689 O O . LEU A 1 209 ? -8.316 9.913 23.239 1.00 89.50 209 LEU A O 1
ATOM 1693 N N . SER A 1 210 ? -7.353 7.957 23.789 1.00 86.75 210 SER A N 1
ATOM 1694 C CA . SER A 1 210 ? -7.568 8.071 25.228 1.00 86.75 210 SER A CA 1
ATOM 1695 C C . SER A 1 210 ? -6.531 8.900 25.962 1.00 86.75 210 SER A C 1
ATOM 1697 O O . SER A 1 210 ? -6.825 9.340 27.060 1.00 86.75 210 SER A O 1
ATOM 1699 N N . GLU A 1 211 ? -5.336 9.078 25.412 1.00 82.50 211 GLU A N 1
ATOM 1700 C CA . GLU A 1 211 ? -4.283 9.897 26.009 1.00 82.50 211 GLU A CA 1
ATOM 1701 C C . GLU A 1 211 ? -4.351 11.338 25.509 1.00 82.50 211 GLU A C 1
ATOM 1703 O O . GLU A 1 211 ? -4.181 12.270 26.292 1.00 82.50 211 GLU A O 1
ATOM 1708 N N . LYS A 1 212 ? -4.600 11.525 24.206 1.00 75.38 212 LYS A N 1
ATOM 1709 C CA . LYS A 1 212 ? -4.526 12.843 23.564 1.00 75.38 212 LYS A CA 1
ATOM 1710 C C . LYS A 1 212 ? -5.828 13.631 23.600 1.00 75.38 212 LYS A C 1
ATOM 1712 O O . LYS A 1 212 ? -5.786 14.854 23.565 1.00 75.38 212 LYS A O 1
ATOM 1717 N N . TYR A 1 213 ? -6.972 12.948 23.631 1.00 71.56 213 TYR A N 1
ATOM 1718 C CA . TYR A 1 213 ? -8.272 13.585 23.387 1.00 71.56 213 TYR A CA 1
ATOM 1719 C C . TYR A 1 213 ? -9.290 13.329 24.504 1.00 71.56 213 TYR A C 1
ATOM 1721 O O . TYR A 1 213 ? -10.491 13.507 24.304 1.00 71.56 213 TYR A O 1
ATOM 1729 N N . THR A 1 214 ? -8.814 12.951 25.697 1.00 62.84 214 THR A N 1
ATOM 1730 C CA . THR A 1 214 ? -9.608 13.008 26.930 1.00 62.84 214 THR A CA 1
ATOM 1731 C C . THR A 1 214 ? -9.309 14.248 27.742 1.00 62.84 214 THR A C 1
ATOM 1733 O O . THR A 1 214 ? -8.255 14.325 28.373 1.00 62.84 214 THR A O 1
ATOM 1736 N N . GLY A 1 215 ? -10.303 15.123 27.845 1.00 51.62 215 GLY A N 1
ATOM 1737 C CA . GLY A 1 215 ? -10.276 16.258 28.764 1.00 51.62 215 GLY A CA 1
ATOM 1738 C C . GLY A 1 215 ? -9.711 17.501 28.119 1.00 51.62 215 GLY A C 1
ATOM 1739 O O . GLY A 1 215 ? -8.482 17.694 28.211 1.00 51.62 215 GLY A O 1
#